Protein AF-H5YHT0-F1 (afdb_monomer)

Nearest PDB structures (foldseek):
  2y3g-assembly2_B  TM=7.659E-01  e=4.717E-01  Cupriavidus metallidurans CH34
  2y39-assembly1_A  TM=7.169E-01  e=4.274E-01  Cupriavidus metallidurans CH34
  2y3d-assembly1_A  TM=7.520E-01  e=4.717E-01  Cupriavidus metallidurans CH34
  4clv-assembly1_B  TM=5.737E-01  e=3.180E-01  Cupriavidus metallidurans
  7xgf-assembly2_D  TM=4.530E-01  e=1.090E+00  synthetic construct

Sequence (204 aa):
MRRLLLLAATLIISCNIASAQSSQPYAGLEHRPIKALSQQQIDDLRAGRGMGLALAAELNGYPGPSHVLELGDRLELTADQRIQVQRLFDAMKQEAVSLGNKLVEQETELDRLFSTRVATSESLRATLVAISETQALLRESHLKYHLSTTAVLDPSQKQRYAELRVTNALMAPKDTSTVTKRNHRNADSTMRPRISAVSEYLSV

Structure (mmCIF, N/CA/C/O backbone):
data_AF-H5YHT0-F1
#
_entry.id   AF-H5YHT0-F1
#
loop_
_atom_site.group_PDB
_atom_site.id
_atom_site.type_symbol
_atom_site.label_atom_id
_atom_site.label_alt_id
_atom_site.label_comp_id
_atom_site.label_asym_id
_atom_site.label_entity_id
_atom_site.label_seq_id
_atom_site.pdbx_PDB_ins_code
_atom_site.Cartn_x
_atom_site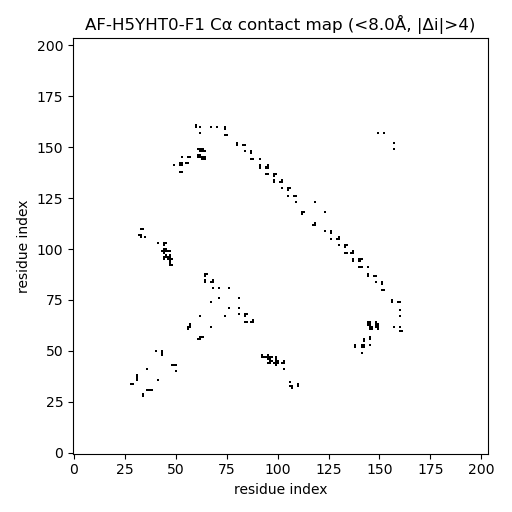.Cartn_y
_atom_site.Cartn_z
_atom_site.occupancy
_atom_site.B_iso_or_equiv
_atom_site.auth_seq_id
_atom_site.auth_comp_id
_atom_site.auth_asym_id
_atom_site.auth_atom_id
_atom_site.pdbx_PDB_model_num
ATOM 1 N N . MET A 1 1 ? -21.121 83.676 28.504 1.00 39.59 1 MET A N 1
ATOM 2 C CA . MET A 1 1 ? -21.394 83.833 27.060 1.00 39.59 1 MET A CA 1
ATOM 3 C C . MET A 1 1 ? -21.315 82.457 26.403 1.00 39.59 1 MET A C 1
ATOM 5 O O . MET A 1 1 ? -20.359 81.757 26.683 1.00 39.59 1 MET A O 1
ATOM 9 N N . ARG A 1 2 ? -22.368 82.074 25.654 1.00 45.41 2 ARG A N 1
ATOM 10 C CA . ARG A 1 2 ? -22.458 81.126 24.508 1.00 45.41 2 ARG A CA 1
ATOM 11 C C . ARG A 1 2 ? -21.245 80.194 24.250 1.00 45.41 2 ARG A C 1
ATOM 13 O O . ARG A 1 2 ? -20.154 80.707 24.094 1.00 45.41 2 ARG A O 1
ATOM 20 N N . ARG A 1 3 ? -21.336 78.877 24.020 1.00 47.75 3 ARG A N 1
ATOM 21 C CA . ARG A 1 3 ? -22.428 77.911 23.777 1.00 47.75 3 ARG A CA 1
ATOM 22 C C . ARG A 1 3 ? -21.850 76.495 23.964 1.00 47.75 3 ARG A C 1
ATOM 24 O O . ARG A 1 3 ? -20.745 76.227 23.508 1.00 47.75 3 ARG A O 1
ATOM 31 N N . LEU A 1 4 ? -22.638 75.614 24.581 1.00 50.09 4 LEU A N 1
ATOM 32 C CA . LEU A 1 4 ? -22.525 74.156 24.497 1.00 50.09 4 LEU A CA 1
ATOM 33 C C . LEU A 1 4 ? -22.583 73.687 23.035 1.00 50.09 4 LEU A C 1
ATOM 35 O O . LEU A 1 4 ? -23.393 74.216 22.277 1.00 50.09 4 LEU A O 1
ATOM 39 N N . LEU A 1 5 ? -21.840 72.625 22.713 1.00 47.00 5 LEU A N 1
ATOM 40 C CA . LEU A 1 5 ? -22.298 71.509 21.872 1.00 47.00 5 LEU A CA 1
ATOM 41 C C . LEU A 1 5 ? -21.374 70.305 22.125 1.00 47.00 5 LEU A C 1
ATOM 43 O O . LEU A 1 5 ? -20.263 70.220 21.613 1.00 47.00 5 LEU A O 1
ATOM 47 N N . LEU A 1 6 ? -21.843 69.412 22.999 1.00 46.88 6 LEU A N 1
ATOM 48 C CA . LEU A 1 6 ? -21.256 68.108 23.298 1.00 46.88 6 LEU A CA 1
ATOM 49 C C . LEU A 1 6 ? -21.431 67.196 22.078 1.00 46.88 6 LEU A C 1
ATOM 51 O O . LEU A 1 6 ? -22.550 66.801 21.760 1.00 46.88 6 LEU A O 1
ATOM 55 N N . LEU A 1 7 ? -20.331 66.851 21.410 1.00 45.53 7 LEU A N 1
ATOM 56 C CA . LEU A 1 7 ? -20.300 65.795 20.402 1.00 45.53 7 LEU A CA 1
ATOM 57 C C . LEU A 1 7 ? -19.959 64.476 21.112 1.00 45.53 7 LEU A C 1
ATOM 59 O O . LEU A 1 7 ? -18.795 64.142 21.321 1.00 45.53 7 LEU A O 1
ATOM 63 N N . ALA A 1 8 ? -20.984 63.744 21.546 1.00 47.94 8 ALA A N 1
ATOM 64 C CA . ALA A 1 8 ? -20.829 62.380 22.040 1.00 47.94 8 ALA A CA 1
ATOM 65 C C . ALA A 1 8 ? -20.617 61.444 20.840 1.00 47.94 8 ALA A C 1
ATOM 67 O O . ALA A 1 8 ? -21.571 61.000 20.202 1.00 47.94 8 ALA A O 1
ATOM 68 N N . ALA A 1 9 ? -19.355 61.171 20.508 1.00 52.00 9 ALA A N 1
ATOM 69 C CA . ALA A 1 9 ? -18.991 60.156 19.529 1.00 52.00 9 ALA A CA 1
ATOM 70 C C . ALA A 1 9 ? -19.269 58.762 20.117 1.00 52.00 9 ALA A C 1
ATOM 72 O O . ALA A 1 9 ? -18.456 58.194 20.843 1.00 52.00 9 ALA A O 1
ATOM 73 N N . THR A 1 10 ? -20.451 58.219 19.833 1.00 53.53 10 THR A N 1
ATOM 74 C CA . THR A 1 10 ? -20.799 56.825 20.119 1.00 53.53 10 THR A CA 1
ATOM 75 C C . THR A 1 10 ? -20.142 55.934 19.068 1.00 53.53 10 THR A C 1
ATOM 77 O O . THR A 1 10 ? -20.633 55.763 17.955 1.00 53.53 10 THR A O 1
ATOM 80 N N . LEU A 1 11 ? -18.981 55.386 19.421 1.00 50.50 11 LEU A N 1
ATOM 81 C CA . LEU A 1 11 ? -18.287 54.368 18.643 1.00 50.50 11 LEU A CA 1
ATOM 82 C C . LEU A 1 11 ? -19.047 53.039 18.790 1.00 50.50 11 LEU A C 1
ATOM 84 O O . LEU A 1 11 ? -18.877 52.321 19.774 1.00 50.50 11 LEU A O 1
ATOM 88 N N . ILE A 1 12 ? -19.913 52.716 17.827 1.00 55.62 12 ILE A N 1
ATOM 89 C CA . ILE A 1 12 ? -20.553 51.397 17.735 1.00 55.62 12 ILE A CA 1
ATOM 90 C C . ILE A 1 12 ? -19.479 50.398 17.293 1.00 55.62 12 ILE A C 1
ATOM 92 O O . ILE A 1 12 ? -19.203 50.228 16.105 1.00 55.62 12 ILE A O 1
ATOM 96 N N . ILE A 1 13 ? -18.849 49.743 18.268 1.00 59.38 13 ILE A N 1
ATOM 97 C CA . ILE A 1 13 ? -17.983 48.586 18.043 1.00 59.38 13 ILE A CA 1
ATOM 98 C C . ILE A 1 13 ? -18.886 47.449 17.559 1.00 59.38 13 ILE A C 1
ATOM 100 O O . ILE A 1 13 ? -19.526 46.752 18.343 1.00 59.38 13 ILE A O 1
ATOM 104 N N . SER A 1 14 ? -18.963 47.281 16.241 1.00 54.06 14 SER A N 1
ATOM 105 C CA . SER A 1 14 ? -19.579 46.106 15.629 1.00 54.06 14 SER A CA 1
ATOM 106 C C . SER A 1 14 ? -18.646 44.924 15.865 1.00 54.06 14 SER A C 1
ATOM 108 O O . SER A 1 14 ? -17.699 44.693 15.113 1.00 54.06 14 SER A O 1
ATOM 110 N N . CYS A 1 15 ? -18.875 44.208 16.965 1.00 53.56 15 CYS A N 1
ATOM 111 C CA . CYS A 1 15 ? -18.223 42.940 17.235 1.00 53.56 15 CYS A CA 1
ATOM 112 C C . CYS A 1 15 ? -18.697 41.953 16.160 1.00 53.56 15 CYS A C 1
ATOM 114 O O . CYS A 1 15 ? -19.808 41.430 16.222 1.00 53.56 15 CYS A O 1
ATOM 116 N N . ASN A 1 16 ? -17.881 41.749 15.125 1.00 53.59 16 ASN A N 1
ATOM 117 C CA . ASN A 1 16 ? -18.061 40.639 14.202 1.00 53.59 16 ASN A CA 1
ATOM 118 C C . ASN A 1 16 ? -17.773 39.358 14.989 1.00 53.59 16 ASN A C 1
ATOM 120 O O . ASN A 1 16 ? -16.643 38.874 15.012 1.00 53.59 16 ASN A O 1
ATOM 124 N N . ILE A 1 17 ? -18.792 38.817 15.658 1.00 56.62 17 ILE A N 1
ATOM 125 C CA . ILE A 1 17 ? -18.763 37.439 16.136 1.00 56.62 17 ILE A CA 1
ATOM 126 C C . ILE A 1 17 ? -18.867 36.578 14.879 1.00 56.62 17 ILE A C 1
ATOM 128 O O . ILE A 1 17 ? -19.949 36.180 14.452 1.00 56.62 17 ILE A O 1
ATOM 132 N N . ALA A 1 18 ? -17.728 36.330 14.235 1.00 54.50 18 ALA A N 1
ATOM 133 C CA . ALA A 1 18 ? -17.606 35.187 13.356 1.00 54.50 18 ALA A CA 1
ATOM 134 C C . ALA A 1 18 ? -17.855 33.968 14.246 1.00 54.50 18 ALA A C 1
ATOM 136 O O . ALA A 1 18 ? -17.000 33.608 15.055 1.00 54.50 18 ALA A O 1
ATOM 137 N N . SER A 1 19 ? -19.048 33.370 14.162 1.00 51.19 19 SER A N 1
ATOM 138 C CA . SER A 1 19 ? -19.267 32.068 14.772 1.00 51.19 19 SER A CA 1
ATOM 139 C C . SER A 1 19 ? -18.298 31.117 14.080 1.00 51.19 19 SER A C 1
ATOM 141 O O . SER A 1 19 ? -18.534 30.684 12.949 1.00 51.19 19 SER A O 1
ATOM 143 N N . ALA A 1 20 ? -17.177 30.826 14.732 1.00 57.03 20 ALA A N 1
ATOM 144 C CA . ALA A 1 20 ? -16.449 29.604 14.480 1.00 57.03 20 ALA A CA 1
ATOM 145 C C . ALA A 1 20 ? -17.454 28.497 14.790 1.00 57.03 20 ALA A C 1
ATOM 147 O O . ALA A 1 20 ? -17.718 28.182 15.948 1.00 57.03 20 ALA A O 1
ATOM 148 N N . GLN A 1 21 ? -18.130 28.020 13.751 1.00 57.47 21 GLN A N 1
ATOM 149 C CA . GLN A 1 21 ? -19.022 26.884 13.831 1.00 57.47 21 GLN A CA 1
ATOM 150 C C . GLN A 1 21 ? -18.142 25.762 14.362 1.00 57.47 21 GLN A C 1
ATOM 152 O O . GLN A 1 21 ? -17.223 25.331 13.667 1.00 57.47 21 GLN A O 1
ATOM 157 N N . SER A 1 22 ? -18.314 25.412 15.639 1.00 59.03 22 SER A N 1
ATOM 158 C CA . SER A 1 22 ? -17.491 24.408 16.296 1.00 59.03 22 SER A CA 1
ATOM 159 C C . SER A 1 22 ? -17.726 23.110 15.542 1.00 59.03 22 SER A C 1
ATOM 161 O O . SER A 1 22 ? -18.749 22.450 15.739 1.00 59.03 22 SER A O 1
ATOM 163 N N . SER A 1 23 ? -16.836 22.780 14.614 1.00 71.31 23 SER A N 1
ATOM 164 C CA . SER A 1 23 ? -16.836 21.486 13.963 1.00 71.31 23 SER A CA 1
ATOM 165 C C . SER A 1 23 ? -16.582 20.486 15.075 1.00 71.31 23 SER A C 1
ATOM 167 O O . SER A 1 23 ? -15.467 20.418 15.585 1.00 71.31 23 SER A O 1
ATOM 169 N N . GLN A 1 24 ? -17.623 19.788 15.522 1.00 81.94 24 GLN A N 1
ATOM 170 C CA . GLN A 1 24 ? -17.471 18.681 16.452 1.00 81.94 24 GLN A CA 1
ATOM 171 C C . GLN A 1 24 ? -16.760 17.577 15.664 1.00 81.94 24 GLN A C 1
ATOM 173 O O . GLN A 1 24 ? -17.391 16.973 14.796 1.00 81.94 24 GLN A O 1
ATOM 178 N N . PRO A 1 25 ? -15.454 17.338 15.891 1.00 83.69 25 PRO A N 1
ATOM 179 C CA . PRO A 1 25 ? -14.631 16.528 14.988 1.00 83.69 25 PRO A CA 1
ATOM 180 C C . PRO A 1 25 ? -15.072 15.059 14.936 1.00 83.69 25 PRO A C 1
ATOM 182 O O . PRO A 1 25 ? -14.671 14.326 14.037 1.00 83.69 25 PRO A O 1
ATOM 185 N N . TYR A 1 26 ? -15.915 14.644 15.886 1.00 87.62 26 TYR A N 1
ATOM 186 C CA . TYR A 1 26 ? -16.410 13.281 16.027 1.00 87.62 26 TYR A CA 1
ATOM 187 C C . TYR A 1 26 ? -17.904 13.118 15.722 1.00 87.62 26 TYR A C 1
ATOM 189 O O . TYR A 1 26 ? -18.394 11.995 15.779 1.00 87.62 26 TYR A O 1
ATOM 197 N N . ALA A 1 27 ? -18.633 14.193 15.397 1.00 89.81 27 ALA A N 1
ATOM 198 C CA . ALA A 1 27 ? -20.064 14.092 15.115 1.00 89.81 27 ALA A CA 1
ATOM 199 C C . ALA A 1 27 ? -20.328 13.186 13.898 1.00 89.81 27 ALA A C 1
ATOM 201 O O . ALA A 1 27 ? -19.760 13.399 12.825 1.00 89.81 27 ALA A O 1
ATOM 202 N N . GLY A 1 28 ? -21.188 12.178 14.068 1.00 88.56 28 GLY A N 1
ATOM 203 C CA . GLY A 1 28 ? -21.536 11.198 13.042 1.00 88.56 28 GLY A CA 1
ATOM 204 C C . GLY A 1 28 ? -20.573 10.010 12.947 1.00 88.56 28 GLY A C 1
ATOM 205 O O . GLY A 1 28 ? -20.880 9.036 12.253 1.00 88.56 28 GLY A O 1
ATOM 206 N N . LEU A 1 29 ? -19.423 10.034 13.634 1.00 92.62 29 LEU A N 1
ATOM 207 C CA . LEU A 1 29 ? -18.484 8.905 13.625 1.00 92.62 29 LEU A CA 1
ATOM 208 C C . LEU A 1 29 ? -19.026 7.707 14.413 1.00 92.62 29 LEU A C 1
ATOM 210 O O . LEU A 1 29 ? -18.736 6.561 14.072 1.00 92.62 29 LEU A O 1
ATOM 214 N N . GLU A 1 30 ? -19.872 7.955 15.413 1.00 90.12 30 GLU A N 1
ATOM 215 C CA . GLU A 1 30 ? -20.589 6.950 16.198 1.00 90.12 30 GLU A CA 1
ATOM 216 C C . GLU A 1 30 ? -21.497 6.052 15.350 1.00 90.12 30 GLU A C 1
ATOM 218 O O . GLU A 1 30 ? -21.788 4.929 15.757 1.00 90.12 30 GLU A O 1
ATOM 223 N N . HIS A 1 31 ? -21.894 6.493 14.155 1.00 91.06 31 HIS A N 1
ATOM 224 C CA . HIS A 1 31 ? -22.719 5.713 13.232 1.00 91.06 31 HIS A CA 1
ATOM 225 C C . HIS A 1 31 ? -21.910 4.871 12.239 1.00 91.06 31 HIS A C 1
ATOM 227 O O . HIS A 1 31 ? -22.488 4.066 11.511 1.00 91.06 31 HIS A O 1
ATOM 233 N N . ARG A 1 32 ? -20.577 5.012 12.203 1.00 94.81 32 ARG A N 1
ATOM 234 C CA . ARG A 1 32 ? -19.736 4.183 11.330 1.00 94.81 32 ARG A CA 1
ATOM 235 C C . ARG A 1 32 ? -19.755 2.719 11.776 1.00 94.81 32 ARG A C 1
ATOM 237 O O . ARG A 1 32 ? -19.753 2.470 12.984 1.00 94.81 32 ARG A O 1
ATOM 244 N N . PRO A 1 33 ? -19.697 1.760 10.836 1.00 92.56 33 PRO A N 1
ATOM 245 C CA . PRO A 1 33 ? -19.578 0.343 11.175 1.00 92.56 33 PRO A CA 1
ATOM 246 C C . PRO A 1 33 ? -18.248 0.018 11.873 1.00 92.56 33 PRO A C 1
ATOM 248 O O . PRO A 1 33 ? -18.221 -0.857 12.724 1.00 92.56 33 PRO A O 1
ATOM 251 N N . ILE A 1 34 ? -17.175 0.750 11.546 1.00 97.06 34 ILE A N 1
ATOM 252 C CA . ILE A 1 34 ? -15.867 0.697 12.210 1.00 97.06 34 ILE A CA 1
ATOM 253 C C . ILE A 1 34 ? -15.466 2.144 12.502 1.00 97.06 34 ILE A C 1
ATOM 255 O O . ILE A 1 34 ? -15.344 2.941 11.573 1.00 97.06 34 ILE A O 1
ATOM 259 N N . LYS A 1 35 ? -15.287 2.532 13.769 1.00 95.44 35 LYS A N 1
ATOM 260 C CA . LYS A 1 35 ? -15.122 3.961 14.125 1.00 95.44 35 LYS A CA 1
ATOM 261 C C . LYS A 1 35 ? -13.857 4.581 13.529 1.00 95.44 35 LYS A C 1
ATOM 263 O O . LYS A 1 35 ? -13.893 5.725 13.072 1.00 95.44 35 LYS A O 1
ATOM 268 N N . ALA A 1 36 ? -12.772 3.808 13.479 1.00 94.62 36 ALA A N 1
ATOM 269 C CA . ALA A 1 36 ? -11.476 4.242 12.962 1.00 94.62 36 ALA A CA 1
ATOM 270 C C . ALA A 1 36 ? -11.423 4.369 11.427 1.00 94.62 36 ALA A C 1
ATOM 272 O O . ALA A 1 36 ? -10.591 5.114 10.909 1.00 94.62 36 ALA A O 1
ATOM 273 N N . LEU A 1 37 ? -12.315 3.694 10.690 1.00 96.81 37 LEU A N 1
ATOM 274 C CA . LEU A 1 37 ? -12.273 3.632 9.228 1.00 96.81 37 LEU A CA 1
ATOM 275 C C . LEU A 1 37 ? -13.512 4.279 8.600 1.00 96.81 37 LEU A C 1
ATOM 277 O O . LEU A 1 37 ? -14.653 3.977 8.941 1.00 96.81 37 LEU A O 1
ATOM 281 N N . SER A 1 38 ? -13.299 5.174 7.639 1.00 96.00 38 SER A N 1
ATOM 282 C CA . SER A 1 38 ? -14.376 5.633 6.756 1.00 96.00 38 SER A CA 1
ATOM 283 C C . SER A 1 38 ? -14.816 4.522 5.797 1.00 96.00 38 SER A C 1
ATOM 285 O O . SER A 1 38 ? -14.051 3.602 5.509 1.00 96.00 38 SER A O 1
ATOM 287 N N . GLN A 1 39 ? -16.024 4.645 5.235 1.00 95.88 39 GLN A N 1
ATOM 288 C CA . GLN A 1 39 ? -16.504 3.710 4.212 1.00 95.88 39 GLN A CA 1
ATOM 289 C C . GLN A 1 39 ? -15.544 3.639 3.015 1.00 95.88 39 GLN A C 1
ATOM 291 O O . GLN A 1 39 ? -15.206 2.549 2.571 1.00 95.88 39 GLN A O 1
ATOM 296 N N . GLN A 1 40 ? -15.019 4.787 2.571 1.00 97.00 40 GLN A N 1
ATOM 297 C CA . GLN A 1 40 ? -14.040 4.838 1.486 1.00 97.00 40 GLN A CA 1
ATOM 298 C C . GLN A 1 40 ? -12.772 4.046 1.821 1.00 97.00 40 GLN A C 1
ATOM 300 O O . GLN A 1 40 ? -12.304 3.284 0.986 1.00 97.00 40 GLN A O 1
ATOM 305 N N . GLN A 1 41 ? -12.237 4.172 3.042 1.00 98.25 41 GLN A N 1
ATOM 306 C CA . GLN A 1 41 ? -11.063 3.399 3.458 1.00 98.25 41 GLN A CA 1
ATOM 307 C C . GLN A 1 41 ? -11.361 1.898 3.504 1.00 98.25 41 GLN A C 1
ATOM 309 O O . GLN A 1 41 ? -10.526 1.109 3.078 1.00 98.25 41 GLN A O 1
ATOM 314 N N . ILE A 1 42 ? -12.545 1.493 3.974 1.00 98.56 42 ILE A N 1
ATOM 315 C CA . ILE A 1 42 ? -12.964 0.083 3.950 1.00 98.56 42 ILE A CA 1
ATOM 316 C C . ILE A 1 42 ? -13.007 -0.425 2.507 1.00 98.56 42 ILE A C 1
ATOM 318 O O . ILE A 1 42 ? -12.450 -1.479 2.205 1.00 98.56 42 ILE A O 1
ATOM 322 N N . ASP A 1 43 ? -13.625 0.332 1.605 1.00 98.50 43 ASP A N 1
ATOM 323 C CA . ASP A 1 43 ? -13.732 -0.042 0.198 1.00 98.50 43 ASP A CA 1
ATOM 324 C C . ASP A 1 43 ? -12.356 -0.060 -0.483 1.00 98.50 43 ASP A C 1
ATOM 326 O O . ASP A 1 43 ? -12.099 -0.912 -1.333 1.00 98.50 43 ASP A O 1
ATOM 330 N N . ASP A 1 44 ? -11.465 0.867 -0.121 1.00 98.50 44 ASP A N 1
ATOM 331 C CA . ASP A 1 44 ? -10.095 0.945 -0.629 1.00 98.50 44 ASP A CA 1
ATOM 332 C C . ASP A 1 44 ? -9.278 -0.271 -0.196 1.00 98.50 44 ASP A C 1
ATOM 334 O O . ASP A 1 44 ? -8.655 -0.910 -1.044 1.00 98.50 44 ASP A O 1
ATOM 338 N N . LEU A 1 45 ? -9.333 -0.625 1.090 1.00 98.69 45 LEU A N 1
ATOM 339 C CA . LEU A 1 45 ? -8.664 -1.798 1.650 1.00 98.69 45 LEU A CA 1
ATOM 340 C C . LEU A 1 45 ? -9.177 -3.085 1.001 1.00 98.69 45 LEU A C 1
ATOM 342 O O . LEU A 1 45 ? -8.389 -3.891 0.512 1.00 98.69 45 LEU A O 1
ATOM 346 N N . ARG A 1 46 ? -10.501 -3.255 0.916 1.00 98.56 46 ARG A N 1
ATOM 347 C CA . ARG A 1 46 ? -11.127 -4.432 0.286 1.00 98.56 46 ARG A CA 1
ATOM 348 C C . ARG A 1 46 ? -10.797 -4.552 -1.192 1.00 98.56 46 ARG A C 1
ATOM 350 O O . ARG A 1 46 ? -10.697 -5.656 -1.718 1.00 98.56 46 ARG A O 1
ATOM 357 N N . ALA A 1 47 ? -10.617 -3.421 -1.862 1.00 98.50 47 ALA A N 1
ATOM 358 C CA . ALA A 1 47 ? -10.189 -3.382 -3.244 1.00 98.50 47 ALA A CA 1
ATOM 359 C C . ALA A 1 47 ? -8.663 -3.353 -3.399 1.00 98.50 47 ALA A C 1
ATOM 361 O O . ALA A 1 47 ? -8.217 -3.217 -4.530 1.00 98.50 47 ALA A O 1
ATOM 362 N N . GLY A 1 48 ? -7.843 -3.433 -2.347 1.00 97.88 48 GLY A N 1
ATOM 363 C CA . GLY A 1 48 ? -6.379 -3.351 -2.452 1.00 97.88 48 GLY A CA 1
ATOM 364 C C . GLY A 1 48 ? -5.883 -2.088 -3.172 1.00 97.88 48 GLY A C 1
ATOM 365 O O . GLY A 1 48 ? -5.001 -2.163 -4.030 1.00 97.88 48 GLY A O 1
ATOM 366 N N . ARG A 1 49 ? -6.524 -0.936 -2.932 1.00 97.00 49 ARG A N 1
ATOM 367 C CA . ARG A 1 49 ? -6.104 0.361 -3.486 1.00 97.00 49 ARG A CA 1
ATOM 368 C C . ARG A 1 49 ? -4.945 0.931 -2.672 1.00 97.00 49 ARG A C 1
ATOM 370 O O . ARG A 1 49 ? -4.855 0.727 -1.471 1.00 97.00 49 ARG A O 1
ATOM 377 N N . GLY A 1 50 ? -4.071 1.680 -3.345 1.00 91.25 50 GLY A N 1
ATOM 378 C CA . GLY A 1 50 ? -2.801 2.125 -2.770 1.00 91.25 50 GLY A CA 1
ATOM 379 C C . GLY A 1 50 ? -2.914 3.100 -1.603 1.00 91.25 50 GLY A C 1
ATOM 380 O O . GLY A 1 50 ? -2.007 3.115 -0.788 1.00 91.25 50 GLY A O 1
ATOM 381 N N . MET A 1 51 ? -3.975 3.912 -1.499 1.00 95.88 51 MET A N 1
ATOM 382 C CA . MET A 1 51 ? -4.228 4.826 -0.361 1.00 95.88 51 MET A CA 1
ATOM 383 C C . MET A 1 51 ? -3.015 5.687 0.076 1.00 95.88 51 MET A C 1
ATOM 385 O O . MET A 1 51 ? -2.901 6.071 1.236 1.00 95.88 51 MET A O 1
ATOM 389 N N . GLY A 1 52 ? -2.072 5.969 -0.829 1.00 95.56 52 GLY A N 1
ATOM 390 C CA . GLY A 1 52 ? -0.817 6.667 -0.519 1.00 95.56 52 GLY A CA 1
ATOM 391 C C . GLY A 1 52 ? 0.272 5.826 0.175 1.00 95.56 52 GLY A C 1
ATOM 392 O O . GLY A 1 52 ? 1.321 6.358 0.537 1.00 95.56 52 GLY A O 1
ATOM 393 N N . LEU A 1 53 ? 0.085 4.515 0.334 1.00 97.75 53 LEU A N 1
ATOM 394 C CA . LEU A 1 53 ? 1.028 3.595 0.985 1.00 97.75 53 LEU A CA 1
ATOM 395 C C . LEU A 1 53 ? 2.389 3.520 0.272 1.00 97.75 53 LEU A C 1
ATOM 397 O O . LEU A 1 53 ? 3.418 3.331 0.926 1.00 97.75 53 LEU A O 1
ATOM 401 N N . ALA A 1 54 ? 2.404 3.731 -1.048 1.00 97.50 54 ALA A N 1
ATOM 402 C CA . ALA A 1 54 ? 3.607 3.754 -1.879 1.00 97.50 54 ALA A CA 1
ATOM 403 C C . ALA A 1 54 ? 4.221 5.151 -2.077 1.00 97.50 54 ALA A C 1
ATOM 405 O O . ALA A 1 54 ? 5.196 5.263 -2.817 1.00 97.50 54 ALA A O 1
ATOM 406 N N . LEU A 1 55 ? 3.729 6.219 -1.430 1.00 94.94 55 LEU A N 1
ATOM 407 C CA . LEU A 1 55 ? 4.202 7.589 -1.712 1.00 94.94 55 LEU A CA 1
ATOM 408 C C . LEU A 1 55 ? 5.719 7.763 -1.554 1.00 94.94 55 LEU A C 1
ATOM 410 O O . LEU A 1 55 ? 6.329 8.519 -2.304 1.00 94.94 55 LEU A O 1
ATOM 414 N N . ALA A 1 56 ? 6.346 7.033 -0.626 1.00 96.38 56 ALA A N 1
ATOM 415 C CA . ALA A 1 56 ? 7.801 7.042 -0.476 1.00 96.38 56 ALA A CA 1
ATOM 416 C C . ALA A 1 56 ? 8.528 6.552 -1.742 1.00 96.38 56 ALA A C 1
ATOM 418 O O . ALA A 1 56 ? 9.569 7.095 -2.092 1.00 96.38 56 ALA A O 1
ATOM 419 N N . ALA A 1 57 ? 7.974 5.565 -2.445 1.00 96.00 57 ALA A N 1
ATOM 420 C CA . ALA A 1 57 ? 8.494 5.085 -3.718 1.00 96.00 57 ALA A CA 1
ATOM 421 C C . ALA A 1 57 ? 8.105 6.041 -4.860 1.00 96.00 57 ALA A C 1
ATOM 423 O O . ALA A 1 57 ? 8.970 6.517 -5.596 1.00 96.00 57 ALA A O 1
ATOM 424 N N . GLU A 1 58 ? 6.819 6.380 -4.970 1.00 91.69 58 GLU A N 1
ATOM 425 C CA . GLU A 1 58 ? 6.284 7.205 -6.059 1.00 91.69 58 GLU A CA 1
ATOM 426 C C . GLU A 1 58 ? 6.957 8.576 -6.155 1.00 91.69 58 GLU A C 1
ATOM 428 O O . GLU A 1 58 ? 7.391 8.978 -7.235 1.00 91.69 58 GLU A O 1
ATOM 433 N N . LEU A 1 59 ? 7.078 9.282 -5.026 1.00 91.75 59 LEU A N 1
ATOM 434 C CA . LEU A 1 59 ? 7.644 10.632 -4.982 1.00 91.75 59 LEU A CA 1
ATOM 435 C C . LEU A 1 59 ? 9.171 10.649 -5.114 1.00 91.75 59 LEU A C 1
ATOM 437 O O . LEU A 1 59 ? 9.746 11.711 -5.331 1.00 91.75 59 LEU A O 1
ATOM 441 N N . ASN A 1 60 ? 9.821 9.486 -5.029 1.00 92.75 60 ASN A N 1
ATOM 442 C CA . ASN A 1 60 ? 11.256 9.324 -5.272 1.00 92.75 60 ASN A CA 1
ATOM 443 C C . ASN A 1 60 ? 11.543 8.613 -6.606 1.00 92.75 60 ASN A C 1
ATOM 445 O O . ASN A 1 60 ? 12.636 8.093 -6.810 1.00 92.75 60 ASN A O 1
ATOM 449 N N . GLY A 1 61 ? 10.568 8.586 -7.523 1.00 91.38 61 GLY A N 1
ATOM 450 C CA . GLY A 1 61 ? 10.769 8.131 -8.898 1.00 91.38 61 GLY A CA 1
ATOM 451 C C . GLY A 1 61 ? 10.805 6.615 -9.091 1.00 91.38 61 GLY A C 1
ATOM 452 O O . GLY A 1 61 ? 11.159 6.168 -10.178 1.00 91.38 61 GLY A O 1
ATOM 453 N N . TYR A 1 62 ? 10.416 5.818 -8.092 1.00 96.69 62 TYR A N 1
ATOM 454 C CA . TYR A 1 62 ? 10.322 4.362 -8.228 1.00 96.69 62 TYR A CA 1
ATOM 455 C C . TYR A 1 62 ? 9.020 3.981 -8.956 1.00 96.69 62 TYR A C 1
ATOM 457 O O . TYR A 1 62 ? 7.931 4.219 -8.410 1.00 96.69 62 TYR A O 1
ATOM 465 N N . PRO A 1 63 ? 9.085 3.394 -10.169 1.00 97.12 63 PRO A N 1
ATOM 466 C CA . PRO A 1 63 ? 7.897 3.082 -10.951 1.00 97.12 63 PRO A CA 1
ATOM 467 C C . PRO A 1 63 ? 7.006 2.033 -10.286 1.00 97.12 63 PRO A C 1
ATOM 469 O O . PRO A 1 63 ? 7.480 0.984 -9.859 1.00 97.12 63 PRO A O 1
ATOM 472 N N . GLY A 1 64 ? 5.704 2.317 -10.215 1.00 97.12 64 GLY A N 1
ATOM 473 C CA . GLY A 1 64 ? 4.694 1.363 -9.753 1.00 97.12 64 GLY A CA 1
ATOM 474 C C . GLY A 1 64 ? 4.091 0.579 -10.919 1.00 97.12 64 GLY A C 1
ATOM 475 O O . GLY A 1 64 ? 3.932 1.152 -12.002 1.00 97.12 64 GLY A O 1
ATOM 476 N N . PRO A 1 65 ? 3.699 -0.694 -10.728 1.00 98.19 65 PRO A N 1
ATOM 477 C CA . PRO A 1 65 ? 3.277 -1.556 -11.832 1.00 98.19 65 PRO A CA 1
ATOM 478 C C . PRO A 1 65 ? 2.046 -1.012 -12.572 1.00 98.19 65 PRO A C 1
ATOM 480 O O . PRO A 1 65 ? 2.020 -1.016 -13.798 1.00 98.19 65 PRO A O 1
ATOM 483 N N . SER A 1 66 ? 1.073 -0.435 -11.855 1.00 96.75 66 SER A N 1
ATOM 484 C CA . SER A 1 66 ? -0.112 0.182 -12.475 1.00 96.75 66 SER A CA 1
ATOM 485 C C . SER A 1 66 ? 0.249 1.337 -13.415 1.00 96.75 66 SER A C 1
ATOM 487 O O . SER A 1 66 ? -0.271 1.414 -14.523 1.00 96.75 66 SER A O 1
ATOM 489 N N . HIS A 1 67 ? 1.141 2.235 -12.986 1.00 95.31 67 HIS A N 1
ATOM 490 C CA . HIS A 1 67 ? 1.536 3.393 -13.791 1.00 95.31 67 HIS A CA 1
ATOM 491 C C . HIS A 1 67 ? 2.440 3.003 -14.957 1.00 95.31 67 HIS A C 1
ATOM 493 O O . HIS A 1 67 ? 2.380 3.621 -16.014 1.00 95.31 67 HIS A O 1
ATOM 499 N N . VAL A 1 68 ? 3.276 1.979 -14.788 1.00 98.00 68 VAL A N 1
ATOM 500 C CA . VAL A 1 68 ? 4.100 1.460 -15.883 1.00 98.00 68 VAL A CA 1
ATOM 501 C C . VAL A 1 68 ? 3.228 0.831 -16.968 1.00 98.00 68 VAL A C 1
ATOM 503 O O . VAL A 1 68 ? 3.467 1.092 -18.143 1.00 98.00 68 VAL A O 1
ATOM 506 N N . LEU A 1 69 ? 2.185 0.080 -16.596 1.00 98.44 69 LEU A N 1
ATOM 507 C CA . LEU A 1 69 ? 1.211 -0.454 -17.556 1.0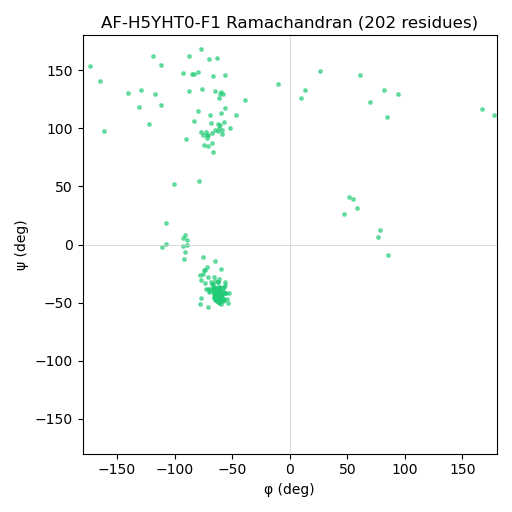0 98.44 69 LEU A CA 1
ATOM 508 C C . LEU A 1 69 ? 0.447 0.667 -18.276 1.00 98.44 69 LEU A C 1
ATOM 510 O O . LEU A 1 69 ? 0.342 0.634 -19.499 1.00 98.44 69 LEU A O 1
ATOM 514 N N . GLU A 1 70 ? -0.019 1.684 -17.541 1.00 97.00 70 GLU A N 1
ATOM 515 C CA . GLU A 1 70 ? -0.688 2.872 -18.102 1.00 97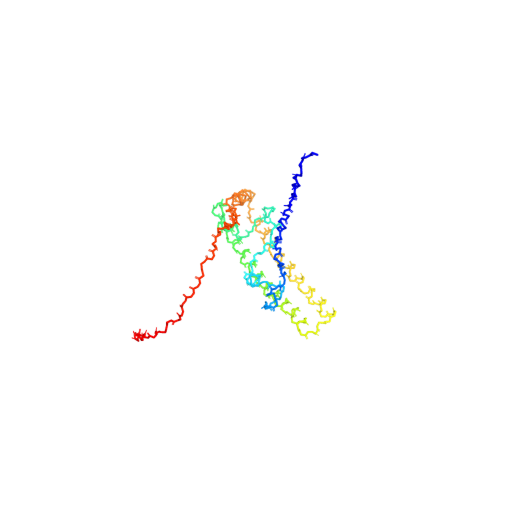.00 70 GLU A CA 1
ATOM 516 C C . GLU A 1 70 ? 0.196 3.606 -19.125 1.00 97.00 70 GLU A C 1
ATOM 518 O O . GLU A 1 70 ? -0.274 4.047 -20.172 1.00 97.00 70 GLU A O 1
ATOM 523 N N . LEU A 1 71 ? 1.494 3.721 -18.839 1.00 97.31 71 LEU A N 1
ATOM 524 C CA . LEU A 1 71 ? 2.462 4.411 -19.689 1.00 97.31 71 LEU A CA 1
ATOM 525 C C . LEU A 1 71 ? 3.132 3.489 -20.716 1.00 97.31 71 LEU A C 1
ATOM 527 O O . LEU A 1 71 ? 4.064 3.932 -21.384 1.00 97.31 71 LEU A O 1
ATOM 531 N N . GLY A 1 72 ? 2.678 2.241 -20.862 1.00 97.44 72 GLY A N 1
ATOM 532 C CA . GLY A 1 72 ? 3.430 1.187 -21.542 1.00 97.44 72 GLY A CA 1
ATOM 533 C C . GLY A 1 72 ? 3.905 1.549 -22.950 1.00 97.44 72 GLY A C 1
ATOM 534 O O . GLY A 1 72 ? 5.055 1.287 -23.294 1.00 97.44 72 GLY A O 1
ATOM 535 N N . ASP A 1 73 ? 3.060 2.208 -23.746 1.00 97.38 73 ASP A N 1
ATOM 536 C CA . ASP A 1 73 ? 3.408 2.628 -25.112 1.00 97.38 73 ASP A CA 1
ATOM 537 C C . ASP A 1 73 ? 4.430 3.770 -25.117 1.00 97.38 73 ASP A C 1
ATOM 539 O O . ASP A 1 73 ? 5.355 3.780 -25.919 1.00 97.38 73 ASP A O 1
ATOM 543 N N . ARG A 1 74 ? 4.308 4.710 -24.174 1.00 97.19 74 ARG A N 1
ATOM 544 C CA . ARG A 1 74 ? 5.210 5.868 -24.034 1.00 97.19 74 ARG A CA 1
ATOM 545 C C . ARG A 1 74 ? 6.568 5.490 -23.442 1.00 97.19 74 ARG A C 1
ATOM 547 O O . ARG A 1 74 ? 7.518 6.255 -23.575 1.00 97.19 74 ARG A O 1
ATOM 554 N N . LEU A 1 75 ? 6.622 4.359 -22.743 1.00 98.00 75 LEU A N 1
ATOM 555 C CA . LEU A 1 75 ? 7.839 3.732 -22.232 1.00 98.00 75 LEU A CA 1
ATOM 556 C C . LEU A 1 75 ? 8.407 2.693 -23.205 1.00 98.00 75 LEU A C 1
ATOM 558 O O . LEU A 1 75 ? 9.417 2.075 -22.884 1.00 98.00 75 LEU A O 1
ATOM 562 N N . GLU A 1 76 ? 7.747 2.472 -24.346 1.00 98.00 76 GLU A N 1
ATOM 563 C CA . GLU A 1 76 ? 8.149 1.481 -25.347 1.00 98.00 76 GLU A CA 1
ATOM 564 C C . GLU A 1 76 ? 8.380 0.091 -24.723 1.00 98.00 76 GLU A C 1
ATOM 566 O O . GLU A 1 76 ? 9.338 -0.608 -25.048 1.00 98.00 76 GLU A O 1
ATOM 571 N N . LEU A 1 77 ? 7.507 -0.318 -23.787 1.00 98.69 77 LEU A N 1
ATOM 572 C CA . LEU A 1 77 ? 7.656 -1.605 -23.107 1.00 98.69 77 LEU A CA 1
ATOM 573 C C . LEU A 1 77 ? 7.604 -2.751 -24.113 1.00 98.69 77 LEU A C 1
ATOM 575 O O . LEU A 1 77 ? 6.632 -2.876 -24.873 1.00 98.69 77 LEU A O 1
ATOM 579 N N . THR A 1 78 ? 8.596 -3.637 -24.035 1.00 98.75 78 THR A N 1
ATOM 580 C CA . THR A 1 78 ? 8.591 -4.886 -24.799 1.00 98.75 78 THR A CA 1
ATOM 581 C C . THR A 1 78 ? 7.424 -5.777 -24.366 1.00 98.75 78 THR A C 1
ATOM 583 O O . THR A 1 78 ? 6.864 -5.626 -23.274 1.00 98.75 78 THR A O 1
ATOM 586 N N . ALA A 1 79 ? 7.052 -6.741 -25.212 1.00 98.56 79 ALA A N 1
ATOM 587 C CA . ALA A 1 79 ? 6.013 -7.713 -24.869 1.00 98.56 79 ALA A CA 1
ATOM 588 C C . ALA A 1 79 ? 6.336 -8.451 -23.554 1.00 98.56 79 ALA A C 1
ATOM 590 O O . ALA A 1 79 ? 5.468 -8.580 -22.689 1.00 98.56 79 ALA A O 1
ATOM 591 N N . ASP A 1 80 ? 7.599 -8.841 -23.363 1.00 98.69 80 ASP A N 1
ATOM 592 C CA . ASP A 1 80 ? 8.059 -9.526 -22.153 1.00 98.69 80 ASP A CA 1
ATOM 593 C C . ASP A 1 80 ? 7.977 -8.630 -20.914 1.00 98.69 80 ASP A C 1
ATOM 595 O O . ASP A 1 80 ? 7.482 -9.064 -19.871 1.00 98.69 80 ASP A O 1
ATOM 599 N N . GLN A 1 81 ? 8.377 -7.357 -21.026 1.00 98.81 81 GLN A N 1
ATOM 600 C CA . GLN A 1 81 ? 8.243 -6.396 -19.928 1.00 98.81 81 GLN A CA 1
ATOM 601 C C . GLN A 1 81 ? 6.777 -6.190 -19.541 1.00 98.81 81 GLN A C 1
ATOM 603 O O . GLN A 1 81 ? 6.459 -6.189 -18.354 1.00 98.81 81 GLN A O 1
ATOM 608 N N . ARG A 1 82 ? 5.860 -6.077 -20.512 1.00 98.81 82 ARG A N 1
ATOM 609 C CA . ARG A 1 82 ? 4.419 -5.948 -20.225 1.00 98.81 82 ARG A CA 1
ATOM 610 C C . ARG A 1 82 ? 3.881 -7.158 -19.476 1.00 98.81 82 ARG A C 1
ATOM 612 O O . ARG A 1 82 ? 3.187 -6.985 -18.479 1.00 98.81 82 ARG A O 1
ATOM 619 N N . ILE A 1 83 ? 4.237 -8.368 -19.909 1.00 98.81 83 ILE A N 1
ATOM 620 C CA . ILE A 1 83 ? 3.841 -9.608 -19.226 1.00 98.81 83 ILE A CA 1
ATOM 621 C C . ILE A 1 83 ? 4.393 -9.631 -17.797 1.00 98.81 83 ILE A C 1
ATOM 623 O O . ILE A 1 83 ? 3.670 -9.970 -16.859 1.00 98.81 83 ILE A O 1
ATOM 627 N N . GLN A 1 84 ? 5.659 -9.256 -17.607 1.00 98.81 84 GLN A N 1
ATOM 628 C CA . GLN A 1 84 ? 6.283 -9.250 -16.288 1.00 98.81 84 GLN A CA 1
ATOM 629 C C . GLN A 1 84 ? 5.644 -8.215 -15.355 1.00 98.81 84 GLN A C 1
ATOM 631 O O . GLN A 1 84 ? 5.308 -8.551 -14.220 1.00 98.81 84 GLN A O 1
ATOM 636 N N . VAL A 1 85 ? 5.416 -6.986 -15.823 1.00 98.81 85 VAL A N 1
ATOM 637 C CA . VAL A 1 85 ? 4.776 -5.933 -15.020 1.00 98.81 85 VAL A CA 1
ATOM 638 C C . VAL A 1 85 ? 3.314 -6.273 -14.721 1.00 98.81 85 VAL A C 1
ATOM 640 O O . VAL A 1 85 ? 2.870 -6.039 -13.600 1.00 98.81 85 VAL A O 1
ATOM 643 N N . GLN A 1 86 ? 2.582 -6.888 -15.656 1.00 98.88 86 GLN A N 1
ATOM 644 C CA . GLN A 1 86 ? 1.216 -7.358 -15.405 1.00 98.88 86 GLN A CA 1
ATOM 645 C C . GLN A 1 86 ? 1.181 -8.397 -14.278 1.00 98.88 86 GLN A C 1
ATOM 647 O O . GLN A 1 86 ? 0.396 -8.262 -13.345 1.00 98.88 86 GLN A O 1
ATOM 652 N N . ARG A 1 87 ? 2.100 -9.373 -14.285 1.00 98.88 87 ARG A N 1
ATOM 653 C CA . ARG A 1 87 ? 2.218 -10.349 -13.186 1.00 98.88 87 ARG A CA 1
ATOM 654 C C . ARG A 1 87 ? 2.520 -9.679 -11.846 1.00 98.88 87 ARG A C 1
ATOM 656 O O . ARG A 1 87 ? 1.960 -10.081 -10.831 1.00 98.88 87 ARG A O 1
ATOM 663 N N . LEU A 1 88 ? 3.383 -8.660 -11.833 1.00 98.88 88 LEU A N 1
ATOM 664 C CA . LEU A 1 88 ? 3.670 -7.883 -10.623 1.00 98.88 88 LEU A CA 1
ATOM 665 C C . LEU A 1 88 ? 2.438 -7.101 -10.143 1.00 98.88 88 LEU A C 1
ATOM 667 O O . LEU A 1 88 ? 2.179 -7.065 -8.943 1.00 98.88 88 LEU A O 1
ATOM 671 N N . PHE A 1 89 ? 1.664 -6.506 -11.056 1.00 98.75 89 PHE A N 1
ATOM 672 C CA . PHE A 1 89 ? 0.412 -5.823 -10.724 1.00 98.75 89 PHE A CA 1
ATOM 673 C C . PHE A 1 89 ? -0.608 -6.782 -10.103 1.00 98.75 89 PHE A C 1
ATOM 675 O O . PHE A 1 89 ? -1.156 -6.484 -9.042 1.00 98.75 89 PHE A O 1
ATOM 682 N N . ASP A 1 90 ? -0.834 -7.935 -10.732 1.00 98.81 90 ASP A N 1
ATOM 683 C CA . ASP A 1 90 ? -1.820 -8.918 -10.280 1.00 98.81 90 ASP A CA 1
ATOM 684 C C . ASP A 1 90 ? -1.437 -9.499 -8.912 1.00 98.81 90 ASP A C 1
ATOM 686 O O . ASP A 1 90 ? -2.274 -9.575 -8.010 1.00 98.81 90 ASP A O 1
ATOM 690 N N . ALA A 1 91 ? -0.155 -9.824 -8.718 1.00 98.81 91 ALA A N 1
ATOM 691 C CA . ALA A 1 91 ? 0.357 -10.322 -7.446 1.00 98.81 91 ALA A CA 1
ATOM 692 C C . ALA A 1 91 ? 0.254 -9.267 -6.329 1.00 98.81 91 ALA A C 1
ATOM 694 O O . ALA A 1 91 ? -0.228 -9.572 -5.236 1.00 98.81 91 ALA A O 1
ATOM 695 N N . MET A 1 92 ? 0.613 -8.007 -6.613 1.00 98.69 92 MET A N 1
ATOM 696 C CA . MET A 1 92 ? 0.407 -6.885 -5.688 1.00 98.69 92 MET A CA 1
ATOM 697 C C . MET A 1 92 ? -1.058 -6.751 -5.298 1.00 98.69 92 MET A C 1
ATOM 699 O O . MET A 1 92 ? -1.378 -6.611 -4.120 1.00 98.69 92 MET A O 1
ATOM 703 N N . LYS A 1 93 ? -1.953 -6.786 -6.288 1.00 98.69 93 LYS A N 1
ATOM 704 C CA . LYS A 1 93 ? -3.386 -6.617 -6.080 1.00 98.69 93 LYS A CA 1
ATOM 705 C C . LYS A 1 93 ? -3.948 -7.716 -5.188 1.00 98.69 93 LYS A C 1
ATOM 707 O O . LYS A 1 93 ? -4.678 -7.411 -4.248 1.00 98.69 93 LYS A O 1
ATOM 712 N N . GLN A 1 94 ? -3.607 -8.970 -5.470 1.00 98.75 94 GLN A N 1
ATOM 713 C CA . GLN A 1 94 ? -4.055 -10.115 -4.683 1.00 98.75 94 GLN A CA 1
ATOM 714 C C . GLN A 1 94 ? -3.583 -10.011 -3.227 1.00 98.75 94 GLN A C 1
ATOM 716 O O . GLN A 1 94 ? -4.379 -10.191 -2.303 1.00 98.75 94 GLN A O 1
ATOM 721 N N . GLU A 1 95 ? -2.309 -9.680 -3.020 1.00 98.69 95 GLU A N 1
ATOM 722 C CA . GLU A 1 95 ? -1.729 -9.533 -1.687 1.00 98.69 95 GLU A CA 1
ATOM 723 C C . GLU A 1 95 ? -2.376 -8.379 -0.906 1.00 98.69 95 GLU A C 1
ATOM 725 O O . GLU A 1 95 ? -2.816 -8.569 0.230 1.00 98.69 95 GLU A O 1
ATOM 730 N N . ALA A 1 96 ? -2.527 -7.210 -1.537 1.00 98.75 96 ALA A N 1
ATOM 731 C CA . ALA A 1 96 ? -3.146 -6.039 -0.925 1.00 98.75 96 ALA A CA 1
ATOM 732 C C . ALA A 1 96 ? -4.622 -6.276 -0.568 1.00 98.75 96 ALA A C 1
ATOM 734 O O . ALA A 1 96 ? -5.061 -5.861 0.501 1.00 98.75 96 ALA A O 1
ATOM 735 N N . VAL A 1 97 ? -5.388 -6.979 -1.412 1.00 98.88 97 VAL A N 1
ATOM 736 C CA . VAL A 1 97 ? -6.782 -7.358 -1.111 1.00 98.88 97 VAL A CA 1
ATOM 737 C C . VAL A 1 97 ? -6.842 -8.302 0.091 1.00 98.88 97 VAL A C 1
ATOM 739 O O . VAL A 1 97 ? -7.665 -8.107 0.986 1.00 98.88 97 VAL A O 1
ATOM 742 N N . SER A 1 98 ? -5.971 -9.313 0.149 1.00 98.81 98 SER A N 1
ATOM 743 C CA . SER A 1 98 ? -5.935 -10.243 1.284 1.00 98.81 98 SER A CA 1
ATOM 744 C C . SER A 1 98 ? -5.618 -9.516 2.595 1.00 98.81 98 SER A C 1
ATOM 746 O O . SER A 1 98 ? -6.300 -9.721 3.599 1.00 98.81 98 SER A O 1
ATOM 748 N N . LEU A 1 99 ? -4.603 -8.651 2.588 1.00 98.88 99 LEU A N 1
ATOM 749 C CA . LEU A 1 99 ? -4.184 -7.886 3.763 1.00 98.88 99 LEU A CA 1
ATOM 750 C C . LEU A 1 99 ? -5.212 -6.818 4.152 1.00 98.88 99 LEU A C 1
ATOM 752 O O . LEU A 1 99 ? -5.472 -6.625 5.336 1.00 98.88 99 LEU A O 1
ATOM 756 N N . GLY A 1 100 ? -5.839 -6.162 3.176 1.00 98.81 100 GLY A N 1
ATOM 757 C CA . GLY A 1 100 ? -6.876 -5.163 3.412 1.00 98.81 100 GLY A CA 1
ATOM 758 C C . GLY A 1 100 ? -8.127 -5.751 4.064 1.00 98.81 100 GLY A C 1
ATOM 759 O O . GLY A 1 100 ? -8.637 -5.172 5.020 1.00 98.81 100 GLY A O 1
ATOM 760 N N . ASN A 1 101 ? -8.583 -6.929 3.623 1.00 98.88 101 ASN A N 1
ATOM 761 C CA . ASN A 1 101 ? -9.683 -7.638 4.288 1.00 98.88 101 ASN A CA 1
ATOM 762 C C . ASN A 1 101 ? -9.325 -8.009 5.732 1.00 98.88 101 ASN A C 1
ATOM 764 O O . ASN A 1 101 ? -10.090 -7.701 6.645 1.00 98.88 101 ASN A O 1
ATOM 768 N N . LYS A 1 102 ? -8.129 -8.573 5.948 1.00 98.88 102 LYS A N 1
ATOM 769 C CA . LYS A 1 102 ? -7.636 -8.904 7.291 1.00 98.88 102 LYS A CA 1
ATOM 770 C C . LYS A 1 102 ? -7.577 -7.670 8.198 1.00 98.88 102 LYS A C 1
ATOM 772 O O . LYS A 1 102 ? -7.980 -7.745 9.353 1.00 98.88 102 LYS A O 1
ATOM 777 N N . LEU A 1 103 ? -7.119 -6.527 7.683 1.00 98.88 103 LEU A N 1
ATOM 778 C CA . LEU A 1 103 ? -7.062 -5.285 8.454 1.00 98.88 103 LEU A CA 1
ATOM 779 C C . LEU A 1 103 ? -8.463 -4.795 8.842 1.00 98.88 103 LEU A C 1
ATOM 781 O O . LEU A 1 103 ? -8.677 -4.405 9.985 1.00 98.88 103 LEU A O 1
ATOM 785 N N . VAL A 1 104 ? -9.431 -4.857 7.921 1.00 98.81 104 VAL A N 1
ATOM 786 C CA . VAL A 1 104 ? -10.833 -4.506 8.207 1.00 98.81 104 VAL A CA 1
ATOM 787 C C . VAL A 1 104 ? -11.413 -5.399 9.309 1.00 98.81 104 VAL A C 1
ATOM 789 O O . VAL A 1 104 ? -12.088 -4.896 10.205 1.00 98.81 104 VAL A O 1
ATOM 792 N N . GLU A 1 105 ? -11.139 -6.704 9.282 1.00 98.81 105 GLU A N 1
ATOM 793 C CA . GLU A 1 105 ? -11.570 -7.644 10.327 1.00 98.81 105 GLU A CA 1
ATOM 794 C C . GLU A 1 105 ? -10.937 -7.326 11.687 1.00 98.81 105 GLU A C 1
ATOM 796 O O . GLU A 1 105 ? -11.636 -7.269 12.697 1.00 98.81 105 GLU A O 1
ATOM 801 N N . GLN A 1 106 ? -9.630 -7.062 11.720 1.00 98.81 106 GLN A N 1
ATOM 802 C CA . GLN A 1 106 ? -8.913 -6.741 12.955 1.00 98.81 106 GLN A CA 1
ATOM 803 C C . GLN A 1 106 ? -9.381 -5.415 13.577 1.00 98.81 106 GLN A C 1
ATOM 805 O O . GLN A 1 106 ? -9.568 -5.339 14.790 1.00 98.81 106 GLN A O 1
ATOM 810 N N . GLU A 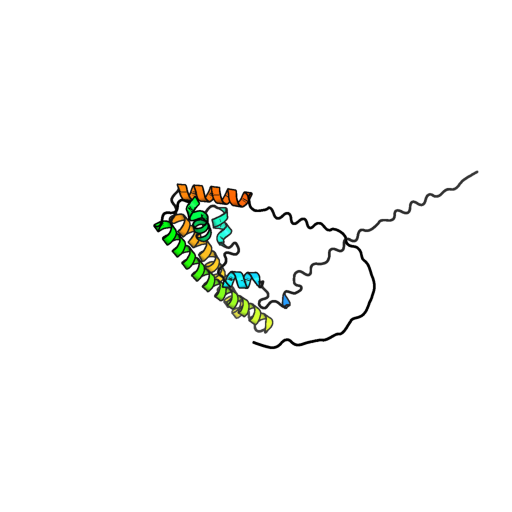1 107 ? -9.625 -4.388 12.760 1.00 98.75 107 GLU A N 1
ATOM 811 C CA . GLU A 1 107 ? -10.190 -3.110 13.218 1.00 98.75 107 GLU A CA 1
ATOM 812 C C . GLU A 1 107 ? -11.644 -3.265 13.695 1.00 98.75 107 GLU A C 1
ATOM 814 O O . GLU A 1 107 ? -12.061 -2.624 14.659 1.00 98.75 107 GLU A O 1
ATOM 819 N N . THR A 1 108 ? -12.411 -4.162 13.066 1.00 98.62 108 THR A N 1
ATOM 820 C CA . THR A 1 108 ? -13.763 -4.520 13.528 1.00 98.62 108 THR A CA 1
ATOM 821 C C . THR A 1 108 ? -13.714 -5.173 14.908 1.00 98.62 108 THR A C 1
ATOM 823 O O . THR A 1 108 ? -14.509 -4.829 15.782 1.00 98.62 108 THR A O 1
ATOM 826 N N . GLU A 1 109 ? -12.775 -6.095 15.133 1.00 98.56 109 GLU A N 1
ATOM 827 C CA . GLU A 1 109 ? -12.617 -6.754 16.431 1.00 98.56 109 GLU A CA 1
ATOM 828 C C . GLU A 1 109 ? -12.174 -5.771 17.519 1.00 98.56 109 GLU A C 1
ATOM 830 O O . GLU A 1 109 ? -12.729 -5.785 18.619 1.00 98.56 109 GLU A O 1
ATOM 835 N N . LEU A 1 110 ? -11.244 -4.862 17.207 1.00 98.69 110 LEU A N 1
ATOM 836 C CA . LEU A 1 110 ? -10.851 -3.800 18.132 1.00 98.69 110 LEU A CA 1
ATOM 837 C C . LEU A 1 110 ? -12.062 -2.949 18.550 1.00 98.69 110 LEU A C 1
ATOM 839 O O . LEU A 1 110 ? -12.274 -2.731 19.745 1.00 98.69 110 LEU A O 1
ATOM 843 N N . ASP A 1 111 ? -12.892 -2.522 17.593 1.00 98.38 111 ASP A N 1
ATOM 844 C CA . ASP A 1 111 ? -14.109 -1.755 17.886 1.00 98.38 111 ASP A CA 1
ATOM 845 C C . ASP A 1 111 ? -15.117 -2.561 18.725 1.00 98.38 111 ASP A C 1
ATOM 847 O O . ASP A 1 111 ? -15.742 -2.045 19.662 1.00 98.38 111 ASP A O 1
ATOM 851 N N . ARG A 1 112 ? -15.243 -3.867 18.455 1.00 98.12 112 ARG A N 1
ATOM 852 C CA . ARG A 1 112 ? -16.111 -4.778 19.212 1.00 98.12 112 ARG A CA 1
ATOM 853 C C . ARG A 1 112 ? -15.674 -4.906 20.673 1.00 98.12 112 ARG A C 1
ATOM 855 O O . ARG A 1 112 ? -16.524 -4.843 21.564 1.00 98.12 112 ARG A O 1
ATOM 862 N N . LEU A 1 113 ? -14.377 -5.064 20.946 1.00 98.50 113 LEU A N 1
ATOM 863 C CA . LEU A 1 113 ? -13.847 -5.196 22.312 1.00 98.50 113 LEU A CA 1
ATOM 864 C C . LEU A 1 113 ? -14.223 -3.991 23.190 1.00 98.50 113 LEU A C 1
ATOM 866 O O . LEU A 1 113 ? -14.634 -4.162 24.343 1.00 98.50 113 LEU A O 1
ATOM 870 N N . PHE A 1 114 ? -14.134 -2.779 22.638 1.00 98.06 114 PHE A N 1
ATOM 871 C CA . PHE A 1 114 ? -14.494 -1.553 23.351 1.00 98.06 114 PHE A CA 1
ATOM 872 C C . PHE A 1 114 ? -16.006 -1.333 23.436 1.00 98.06 114 PHE A C 1
ATOM 874 O O . PHE A 1 114 ? -16.516 -1.049 24.521 1.00 98.06 114 PHE A O 1
ATOM 881 N N . SER A 1 115 ? -16.742 -1.502 22.334 1.00 97.00 115 SER A N 1
ATOM 882 C CA . SER A 1 115 ? -18.201 -1.299 22.318 1.00 97.00 115 SER A CA 1
ATOM 883 C C . SER A 1 115 ? -18.945 -2.265 23.246 1.00 97.00 115 SER A C 1
ATOM 885 O O . SER A 1 115 ? -19.938 -1.883 23.867 1.00 97.00 115 SER A O 1
ATOM 887 N N . THR A 1 116 ? -18.428 -3.484 23.418 1.00 97.88 116 THR A N 1
ATOM 888 C CA . THR A 1 116 ? -18.979 -4.494 24.339 1.00 97.88 116 THR A CA 1
ATOM 889 C C . THR A 1 116 ? -18.403 -4.426 25.755 1.00 97.88 116 THR A C 1
ATOM 891 O O . THR A 1 116 ? -18.838 -5.180 26.622 1.00 97.88 116 THR A O 1
ATOM 894 N N . ARG A 1 117 ? -17.475 -3.495 26.026 1.00 98.19 117 ARG A N 1
ATOM 895 C CA . ARG A 1 117 ? -16.835 -3.280 27.339 1.00 98.19 117 ARG A CA 1
ATOM 896 C C . ARG A 1 117 ? -16.096 -4.506 27.897 1.00 98.19 117 ARG A C 1
ATOM 898 O O . ARG A 1 117 ? -16.021 -4.674 29.111 1.00 98.19 117 ARG A O 1
ATOM 905 N N . VAL A 1 118 ? -15.535 -5.343 27.025 1.00 98.44 118 VAL A N 1
ATOM 906 C CA . VAL A 1 118 ? -14.767 -6.544 27.417 1.00 98.44 118 VAL A CA 1
ATOM 907 C C . VAL A 1 118 ? -13.260 -6.399 27.189 1.00 98.44 118 VAL A C 1
ATOM 909 O O . VAL A 1 118 ? -12.508 -7.330 27.464 1.00 98.44 118 VAL A O 1
ATOM 912 N N . ALA A 1 119 ? -12.808 -5.250 26.681 1.00 98.31 119 ALA A N 1
ATOM 913 C CA . ALA A 1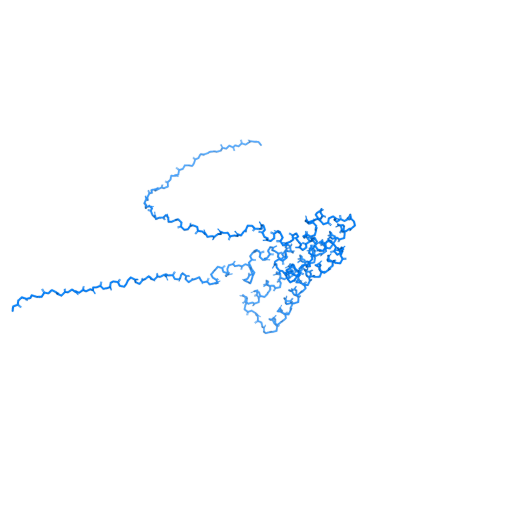 119 ? -11.393 -4.972 26.471 1.00 98.31 119 ALA A CA 1
ATOM 914 C C . ALA A 1 119 ? -10.586 -5.087 27.780 1.00 98.31 119 ALA A C 1
ATOM 916 O O . ALA A 1 119 ? -10.899 -4.466 28.795 1.00 98.31 119 ALA A O 1
ATOM 917 N N . THR A 1 120 ? -9.502 -5.851 27.719 1.00 98.69 120 THR A N 1
ATOM 918 C CA . THR A 1 120 ? -8.479 -5.999 28.766 1.00 98.69 120 THR A CA 1
ATOM 919 C C . THR A 1 120 ? -7.123 -5.532 28.242 1.00 98.69 120 THR A C 1
ATOM 921 O O . THR A 1 120 ? -6.907 -5.489 27.031 1.00 98.69 120 THR A O 1
ATOM 924 N N . SER A 1 121 ? -6.163 -5.250 29.127 1.00 98.62 121 SER A N 1
ATOM 925 C CA . SER A 1 121 ? -4.794 -4.896 28.713 1.00 98.62 121 SER A CA 1
ATOM 926 C C . SER A 1 121 ? -4.140 -5.962 27.822 1.00 98.62 121 SER A C 1
ATOM 928 O O . SER A 1 121 ? -3.389 -5.629 26.908 1.00 98.62 121 SER A O 1
ATOM 930 N N . GLU A 1 122 ? -4.439 -7.240 28.068 1.00 98.50 122 GLU A N 1
ATOM 931 C CA . GLU A 1 122 ? -3.929 -8.366 27.282 1.00 98.50 122 GLU A CA 1
ATOM 932 C C . GLU A 1 122 ? -4.554 -8.415 25.881 1.00 98.50 122 GLU A C 1
ATOM 934 O O . GLU A 1 122 ? -3.828 -8.383 24.886 1.00 98.50 122 GLU A O 1
ATOM 939 N N . SER A 1 123 ? -5.890 -8.414 25.792 1.00 98.25 123 SER A N 1
ATOM 940 C CA . SER A 1 123 ? -6.606 -8.424 24.504 1.00 98.25 123 SER A CA 1
ATOM 941 C C . SER A 1 123 ? -6.285 -7.195 23.649 1.00 98.25 123 SER A C 1
ATOM 943 O O . SER A 1 123 ? -6.096 -7.321 22.438 1.00 98.25 123 SER A O 1
ATOM 945 N N . LEU A 1 124 ? -6.134 -6.020 24.274 1.00 98.56 124 LEU A N 1
ATOM 946 C CA . LEU A 1 124 ? -5.711 -4.794 23.604 1.00 98.56 124 LEU A CA 1
ATOM 947 C C . LEU A 1 124 ? -4.318 -4.957 22.993 1.00 98.56 124 LEU A C 1
ATOM 949 O O . LEU A 1 124 ? -4.130 -4.677 21.811 1.00 98.56 124 LEU A O 1
ATOM 953 N N . ARG A 1 125 ? -3.344 -5.436 23.777 1.00 98.75 125 ARG A N 1
ATOM 954 C CA . ARG A 1 125 ? -1.973 -5.630 23.293 1.00 98.75 125 ARG A CA 1
ATOM 955 C C . ARG A 1 125 ? -1.928 -6.614 22.127 1.00 98.75 125 ARG A C 1
ATOM 957 O O . ARG A 1 125 ? -1.293 -6.311 21.122 1.00 98.75 125 ARG A O 1
ATOM 964 N N . ALA A 1 126 ? -2.600 -7.757 22.250 1.00 98.50 126 ALA A N 1
ATOM 965 C CA . ALA A 1 126 ? -2.642 -8.764 21.193 1.00 98.50 126 ALA A CA 1
ATOM 966 C C . ALA A 1 126 ? -3.258 -8.207 19.897 1.00 98.50 126 ALA A C 1
ATOM 968 O O . ALA A 1 126 ? -2.679 -8.357 18.821 1.00 98.50 126 ALA A O 1
ATOM 969 N N . THR A 1 127 ? -4.386 -7.498 20.008 1.00 98.62 127 THR A N 1
ATOM 970 C CA . THR A 1 127 ? -5.093 -6.916 18.856 1.00 98.62 127 THR A CA 1
ATOM 971 C C . THR A 1 127 ? -4.255 -5.842 18.162 1.00 98.62 127 THR A C 1
ATOM 973 O O . THR A 1 127 ? -4.119 -5.865 16.941 1.00 98.62 127 THR A O 1
ATOM 976 N N . LEU A 1 128 ? -3.631 -4.934 18.923 1.00 98.75 128 LEU A N 1
ATOM 977 C CA . LEU A 1 128 ? -2.794 -3.873 18.355 1.00 98.75 128 LEU A CA 1
ATOM 978 C C . LEU A 1 128 ? -1.536 -4.413 17.669 1.00 98.75 128 LEU A C 1
ATOM 980 O O . LEU A 1 128 ? -1.170 -3.910 16.609 1.00 98.75 128 LEU A O 1
ATOM 984 N N . VAL A 1 129 ? -0.895 -5.447 18.228 1.00 98.81 129 VAL A N 1
ATOM 985 C CA . VAL A 1 129 ? 0.234 -6.121 17.564 1.00 98.81 129 VAL A CA 1
ATOM 986 C C . VAL A 1 129 ? -0.222 -6.683 16.219 1.00 98.81 129 VAL A C 1
ATOM 988 O O . VAL A 1 129 ? 0.364 -6.345 15.191 1.00 98.81 129 VAL A O 1
ATOM 991 N N . ALA A 1 130 ? -1.324 -7.434 16.200 1.00 98.81 130 ALA A N 1
ATOM 992 C CA . ALA A 1 130 ? -1.838 -8.044 14.980 1.00 98.81 130 ALA A CA 1
ATOM 993 C C . ALA A 1 130 ? -2.247 -7.009 13.909 1.00 98.81 130 ALA A C 1
ATOM 995 O O . ALA A 1 130 ? -1.997 -7.233 12.723 1.00 98.81 130 ALA A O 1
ATOM 996 N N . ILE A 1 131 ? -2.850 -5.879 14.307 1.00 98.88 131 ILE A N 1
ATOM 997 C CA . ILE A 1 131 ? -3.160 -4.754 13.405 1.00 98.88 131 ILE A CA 1
ATOM 998 C C . ILE A 1 131 ? -1.871 -4.163 12.833 1.00 98.88 131 ILE A C 1
ATOM 1000 O O . ILE A 1 131 ? -1.762 -3.980 11.620 1.00 98.88 131 ILE A O 1
ATOM 1004 N N . SER A 1 132 ? -0.884 -3.886 13.690 1.00 98.81 132 SER A N 1
ATOM 1005 C CA . SER A 1 132 ? 0.370 -3.251 13.273 1.00 98.81 132 SER A CA 1
ATOM 1006 C C . SER A 1 132 ? 1.158 -4.112 12.283 1.00 98.81 132 SER A C 1
ATOM 1008 O O . SER A 1 132 ? 1.689 -3.589 11.305 1.00 98.81 132 SER A O 1
ATOM 1010 N N . GLU A 1 133 ? 1.160 -5.433 12.474 1.00 98.88 133 GLU A N 1
ATOM 1011 C CA . GLU A 1 133 ? 1.765 -6.384 11.543 1.00 98.88 133 GLU A CA 1
ATOM 1012 C C . GLU A 1 133 ? 1.058 -6.357 10.185 1.00 98.88 133 GLU A C 1
ATOM 1014 O O . GLU A 1 133 ? 1.715 -6.221 9.153 1.00 98.88 133 GLU A O 1
ATOM 1019 N N . THR A 1 134 ? -0.278 -6.416 10.156 1.00 98.88 134 THR A N 1
ATOM 1020 C CA . THR A 1 134 ? -1.028 -6.344 8.892 1.00 98.88 134 THR A CA 1
ATOM 1021 C C . THR A 1 134 ? -0.818 -5.002 8.187 1.00 98.88 134 THR A C 1
ATOM 1023 O O . THR A 1 134 ? -0.639 -4.979 6.971 1.00 98.88 134 THR A O 1
ATOM 1026 N N . GLN A 1 135 ? -0.795 -3.883 8.917 1.00 98.81 135 GLN A N 1
ATOM 1027 C CA . GLN A 1 135 ? -0.521 -2.561 8.344 1.00 98.81 135 GLN A CA 1
ATOM 1028 C C . GLN A 1 135 ? 0.892 -2.475 7.752 1.00 98.81 135 GLN A C 1
ATOM 1030 O O . GLN A 1 135 ? 1.067 -1.933 6.656 1.00 98.81 135 GLN A O 1
ATOM 1035 N N . ALA A 1 136 ? 1.891 -3.024 8.450 1.00 98.88 136 ALA A N 1
ATOM 1036 C CA . ALA A 1 136 ? 3.264 -3.084 7.963 1.00 98.88 136 ALA A CA 1
ATOM 1037 C C . ALA A 1 136 ? 3.353 -3.902 6.669 1.00 98.88 136 ALA A C 1
ATOM 1039 O O . ALA A 1 136 ? 3.865 -3.392 5.673 1.00 98.88 136 ALA A O 1
ATOM 1040 N N . LEU A 1 137 ? 2.772 -5.105 6.651 1.00 98.88 137 LEU A N 1
ATOM 1041 C CA . LEU A 1 137 ? 2.730 -5.972 5.470 1.00 98.88 137 LEU A CA 1
ATOM 1042 C C . LEU A 1 137 ? 1.972 -5.327 4.306 1.00 98.88 137 LEU A C 1
ATOM 1044 O O . LEU A 1 137 ? 2.401 -5.415 3.158 1.00 98.88 137 LEU A O 1
ATOM 1048 N N . LEU A 1 138 ? 0.859 -4.637 4.576 1.00 98.81 138 LEU A N 1
ATOM 1049 C CA . LEU A 1 138 ? 0.092 -3.959 3.533 1.00 98.81 138 LEU A CA 1
ATOM 1050 C C . LEU A 1 138 ? 0.935 -2.857 2.884 1.00 98.81 138 LEU A C 1
ATOM 1052 O O . LEU A 1 138 ? 1.024 -2.786 1.657 1.00 98.81 138 LEU A O 1
ATOM 1056 N N . ARG A 1 139 ? 1.621 -2.037 3.687 1.00 98.75 139 ARG A N 1
ATOM 1057 C CA . ARG A 1 139 ? 2.535 -1.012 3.169 1.00 98.75 139 ARG A CA 1
ATOM 1058 C C . ARG A 1 139 ? 3.733 -1.620 2.439 1.00 98.75 139 ARG A C 1
ATOM 1060 O O . ARG A 1 139 ? 4.125 -1.110 1.389 1.00 98.75 139 ARG A O 1
ATOM 1067 N N . GLU A 1 140 ? 4.297 -2.698 2.973 1.00 98.75 140 GLU A N 1
ATOM 1068 C CA . GLU A 1 140 ? 5.388 -3.440 2.346 1.00 98.75 140 GLU A CA 1
ATOM 1069 C C . GLU A 1 140 ? 4.976 -3.964 0.972 1.00 98.75 140 GLU A C 1
ATOM 1071 O O . GLU A 1 140 ? 5.731 -3.778 0.021 1.00 98.75 140 GLU A O 1
ATOM 1076 N N . SER A 1 141 ? 3.776 -4.543 0.838 1.00 98.25 141 SER A N 1
ATOM 1077 C CA . SER A 1 141 ? 3.274 -5.043 -0.443 1.00 98.25 141 SER A CA 1
ATOM 1078 C C . SER A 1 141 ? 3.336 -3.940 -1.503 1.00 98.25 141 SER A C 1
ATOM 1080 O O . SER A 1 141 ? 3.987 -4.096 -2.531 1.00 98.25 141 SER A O 1
ATOM 1082 N N . HIS A 1 142 ? 2.822 -2.749 -1.210 1.00 98.38 142 HIS A N 1
ATOM 1083 C CA . HIS A 1 142 ? 2.902 -1.630 -2.140 1.00 98.38 142 HIS A CA 1
ATOM 1084 C C . HIS A 1 142 ? 4.350 -1.229 -2.467 1.00 98.38 142 HIS A C 1
ATOM 1086 O O . HIS A 1 142 ? 4.701 -1.091 -3.636 1.00 98.38 142 HIS A O 1
ATOM 1092 N N . LEU A 1 143 ? 5.230 -1.098 -1.474 1.00 98.75 143 LEU A N 1
ATOM 1093 C CA . LEU A 1 143 ? 6.611 -0.659 -1.708 1.00 98.75 143 LEU A CA 1
ATOM 1094 C C . LEU A 1 143 ? 7.466 -1.702 -2.449 1.00 98.75 143 LEU A C 1
ATOM 1096 O O . LEU A 1 143 ? 8.221 -1.350 -3.359 1.00 98.75 143 LEU A O 1
ATOM 1100 N N . LYS A 1 144 ? 7.343 -2.989 -2.117 1.00 98.56 144 LYS A N 1
ATOM 1101 C CA . LYS A 1 144 ? 8.163 -4.049 -2.722 1.00 98.56 144 LYS A CA 1
ATOM 1102 C C . LYS A 1 144 ? 7.828 -4.269 -4.198 1.00 98.56 144 LYS A C 1
ATOM 1104 O O . LYS A 1 144 ? 8.723 -4.574 -4.991 1.00 98.56 144 LYS A O 1
ATOM 1109 N N 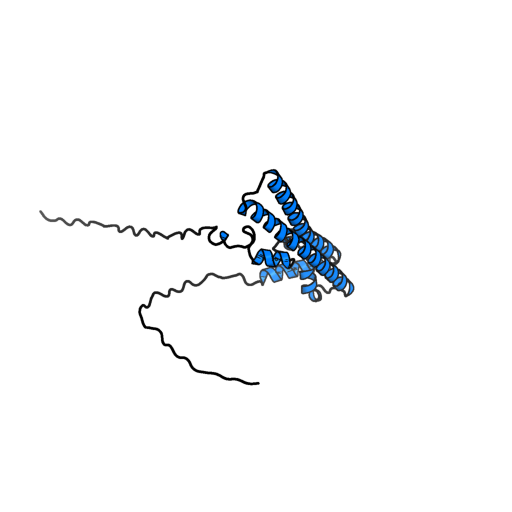. TYR A 1 145 ? 6.573 -4.063 -4.605 1.00 98.75 145 TYR A N 1
ATOM 1110 C CA . TYR A 1 145 ? 6.202 -4.147 -6.020 1.00 98.75 145 TYR A CA 1
ATOM 1111 C C . TYR A 1 145 ? 6.664 -2.924 -6.820 1.00 98.75 145 TYR A C 1
ATOM 1113 O O . TYR A 1 145 ? 6.961 -3.078 -8.005 1.00 98.75 145 TYR A O 1
ATOM 1121 N N . HIS A 1 146 ? 6.852 -1.754 -6.197 1.00 98.56 146 HIS A N 1
ATOM 1122 C CA . HIS A 1 146 ? 7.583 -0.650 -6.834 1.00 98.56 146 HIS A CA 1
ATOM 1123 C C . HIS A 1 146 ? 9.060 -1.010 -7.057 1.00 98.56 146 HIS A C 1
ATOM 1125 O O . HIS A 1 146 ? 9.577 -0.818 -8.158 1.00 98.56 146 HIS A O 1
ATOM 1131 N N . LEU A 1 147 ? 9.741 -1.598 -6.065 1.00 98.62 147 LEU A N 1
ATOM 1132 C CA . LEU A 1 147 ? 11.128 -2.066 -6.232 1.00 98.62 147 LEU A CA 1
ATOM 1133 C C . LEU A 1 147 ? 11.245 -3.103 -7.359 1.00 98.62 147 LEU A C 1
ATOM 1135 O O . LEU A 1 147 ? 12.092 -2.977 -8.242 1.00 98.62 147 LEU A O 1
ATOM 1139 N N . SER A 1 148 ? 10.346 -4.088 -7.365 1.00 98.75 148 SER A N 1
ATOM 1140 C CA . SER A 1 148 ? 10.329 -5.156 -8.369 1.00 98.75 148 SER A CA 1
ATOM 1141 C C . SER A 1 148 ? 10.043 -4.614 -9.769 1.00 98.75 148 SER A C 1
ATOM 1143 O O . SER A 1 148 ? 10.733 -4.972 -10.716 1.00 98.75 148 SER A O 1
ATOM 1145 N N . THR A 1 149 ? 9.082 -3.696 -9.903 1.00 98.75 149 THR A N 1
ATOM 1146 C CA . THR A 1 149 ? 8.765 -3.048 -11.187 1.00 98.75 149 THR A CA 1
ATOM 1147 C C . THR A 1 149 ? 9.939 -2.209 -11.684 1.00 98.75 149 THR A C 1
ATOM 1149 O O . THR A 1 149 ? 10.277 -2.257 -12.864 1.00 98.75 149 THR A O 1
ATOM 1152 N N . THR A 1 150 ? 10.625 -1.498 -10.784 1.00 98.31 150 THR A N 1
ATOM 1153 C CA . THR A 1 150 ? 11.844 -0.747 -11.118 1.00 98.31 150 THR A CA 1
ATOM 1154 C C . THR A 1 150 ? 12.915 -1.659 -11.723 1.00 98.31 150 THR A C 1
ATOM 1156 O O . THR A 1 150 ? 13.633 -1.241 -12.625 1.00 98.31 150 THR A O 1
ATOM 1159 N N . ALA A 1 151 ? 13.039 -2.904 -11.263 1.00 98.44 151 ALA A N 1
ATOM 1160 C CA . ALA A 1 151 ? 14.029 -3.845 -11.784 1.00 98.44 151 ALA A CA 1
ATOM 1161 C C . ALA A 1 151 ? 13.715 -4.364 -13.204 1.00 98.44 151 ALA A C 1
ATOM 1163 O O . ALA A 1 151 ? 14.630 -4.823 -13.880 1.00 98.44 151 ALA A O 1
ATOM 1164 N N . VAL A 1 152 ? 12.461 -4.269 -13.666 1.00 98.69 152 VAL A N 1
ATOM 1165 C CA . VAL A 1 152 ? 12.041 -4.697 -15.018 1.00 98.69 152 VAL A CA 1
ATOM 1166 C C . VAL A 1 152 ? 12.438 -3.689 -16.098 1.00 98.69 152 VAL A C 1
ATOM 1168 O O . VAL A 1 152 ? 12.665 -4.060 -17.251 1.00 98.69 152 VAL A O 1
ATOM 1171 N N . LEU A 1 153 ? 12.497 -2.407 -15.736 1.00 98.50 153 LEU A N 1
ATOM 1172 C CA . LEU A 1 153 ? 12.772 -1.327 -16.677 1.00 98.50 153 LEU A CA 1
ATOM 1173 C C . LEU A 1 153 ? 14.274 -1.126 -16.880 1.00 98.50 153 LEU A C 1
ATOM 1175 O O . LEU A 1 153 ? 15.069 -1.239 -15.938 1.00 98.50 153 LEU A O 1
ATOM 1179 N N . ASP A 1 154 ? 14.657 -0.741 -18.092 1.00 98.25 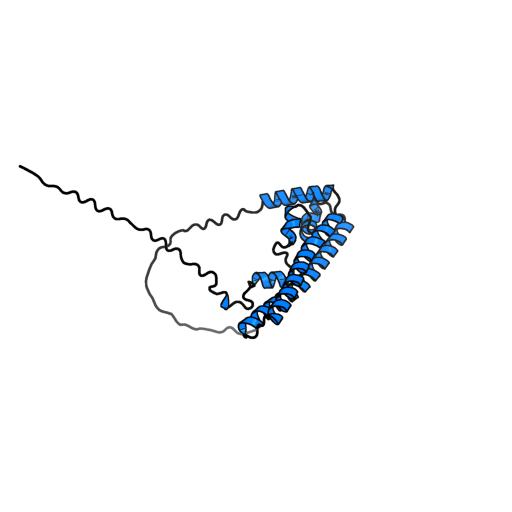154 ASP A N 1
ATOM 1180 C CA . ASP A 1 154 ? 16.011 -0.271 -18.373 1.00 98.25 154 ASP A CA 1
ATOM 1181 C C . ASP A 1 154 ? 16.219 1.189 -17.890 1.00 98.25 154 ASP A C 1
ATOM 1183 O O . ASP A 1 154 ? 15.262 1.870 -17.496 1.00 98.25 154 ASP A O 1
ATOM 1187 N N . PRO A 1 155 ? 17.468 1.698 -17.856 1.00 97.50 155 PRO A N 1
ATOM 1188 C CA . PRO A 1 155 ? 17.744 3.064 -17.408 1.00 97.50 155 PRO A CA 1
ATOM 1189 C C . PRO A 1 155 ? 17.014 4.157 -18.204 1.00 97.50 155 PRO A C 1
ATOM 1191 O O . PRO A 1 155 ? 16.559 5.134 -17.609 1.00 97.50 155 PRO A O 1
ATOM 1194 N N . SER A 1 156 ? 16.862 3.990 -19.521 1.00 97.38 156 SER A N 1
ATOM 1195 C CA . SER A 1 156 ? 16.188 4.967 -20.384 1.00 97.38 156 SER A CA 1
ATOM 1196 C C . SER A 1 156 ? 14.684 5.016 -20.107 1.00 97.38 156 SER A C 1
ATOM 1198 O O . SER A 1 156 ? 14.108 6.097 -19.976 1.00 97.38 156 SER A O 1
ATOM 1200 N N . GLN A 1 157 ? 14.060 3.858 -19.878 1.00 98.25 157 GLN A N 1
ATOM 1201 C CA . GLN A 1 157 ? 12.654 3.751 -19.496 1.00 98.25 157 GLN A CA 1
ATOM 1202 C C . GLN A 1 157 ? 12.383 4.361 -18.117 1.00 98.25 157 GLN A C 1
ATOM 1204 O O . GLN A 1 157 ? 11.368 5.032 -17.931 1.00 98.25 157 GLN A O 1
ATOM 1209 N N . LYS A 1 158 ? 13.293 4.193 -17.147 1.00 97.12 158 LYS A N 1
ATOM 1210 C CA . LYS A 1 158 ? 13.182 4.842 -15.822 1.00 97.12 158 LYS A CA 1
ATOM 1211 C C . LYS A 1 158 ? 13.245 6.358 -15.930 1.00 97.12 158 LYS A C 1
ATOM 1213 O O . LYS A 1 158 ? 12.436 7.048 -15.310 1.00 97.12 158 LYS A O 1
ATOM 1218 N N . GLN A 1 159 ? 14.178 6.872 -16.730 1.00 95.12 159 GLN A N 1
ATOM 1219 C CA . GLN A 1 159 ? 14.286 8.305 -16.978 1.00 95.12 159 GLN A CA 1
ATOM 1220 C C . GLN A 1 159 ? 13.013 8.840 -17.643 1.00 95.12 159 GLN A C 1
ATOM 1222 O O . GLN A 1 159 ? 12.424 9.805 -17.153 1.00 95.12 159 GLN A O 1
ATOM 1227 N N . ARG A 1 160 ? 12.524 8.157 -18.686 1.00 95.94 160 ARG A N 1
ATOM 1228 C CA . ARG A 1 160 ? 11.273 8.520 -19.356 1.00 95.94 160 ARG A CA 1
ATOM 1229 C C . ARG A 1 160 ? 10.099 8.516 -18.383 1.00 95.94 160 ARG A C 1
ATOM 1231 O O . ARG A 1 160 ? 9.346 9.482 -18.333 1.00 95.94 160 ARG A O 1
ATOM 1238 N N . TYR A 1 161 ? 9.960 7.479 -17.560 1.00 95.81 161 TYR A N 1
ATOM 1239 C CA . TYR A 1 161 ? 8.920 7.406 -16.534 1.00 95.81 161 TYR A CA 1
ATOM 1240 C C . TYR A 1 161 ? 8.943 8.625 -15.599 1.00 95.81 161 TYR A C 1
ATOM 1242 O O . TYR A 1 161 ? 7.894 9.229 -15.364 1.00 95.81 161 TYR A O 1
ATOM 1250 N N . ALA A 1 162 ? 10.120 9.025 -15.106 1.00 92.00 162 ALA A N 1
ATOM 1251 C CA . ALA A 1 162 ? 10.256 10.188 -14.231 1.00 92.00 162 ALA A CA 1
ATOM 1252 C C . ALA A 1 162 ? 9.767 11.483 -14.912 1.00 92.00 162 ALA A C 1
ATOM 1254 O O . ALA A 1 162 ? 8.974 12.224 -14.329 1.00 92.00 162 ALA A O 1
ATOM 1255 N N . GLU A 1 163 ? 10.149 11.719 -16.170 1.00 91.81 163 GLU A N 1
ATOM 1256 C CA . GLU A 1 163 ? 9.692 12.873 -16.963 1.00 91.81 163 GLU A CA 1
ATOM 1257 C C . GLU A 1 163 ? 8.168 12.879 -17.162 1.00 91.81 163 GLU A C 1
ATOM 1259 O O . GLU A 1 163 ? 7.503 13.913 -17.028 1.00 91.81 163 GLU A O 1
ATOM 1264 N N . LEU A 1 164 ? 7.598 11.709 -17.465 1.00 91.38 164 LEU A N 1
ATOM 1265 C CA . LEU A 1 164 ? 6.165 11.541 -17.690 1.00 91.38 164 LEU A CA 1
ATOM 1266 C C . LEU A 1 164 ? 5.354 11.805 -16.419 1.00 91.38 164 LEU A C 1
ATOM 1268 O O . LEU A 1 164 ? 4.289 12.421 -16.485 1.00 91.38 164 LEU A O 1
ATOM 1272 N N . ARG A 1 165 ? 5.866 11.392 -15.257 1.00 87.25 165 ARG A N 1
ATOM 1273 C CA . ARG A 1 165 ? 5.210 11.622 -13.964 1.00 87.25 165 ARG A CA 1
ATOM 1274 C C . ARG A 1 165 ? 5.290 13.074 -13.512 1.00 87.25 165 ARG A C 1
ATOM 1276 O O . ARG A 1 165 ? 4.289 13.587 -13.018 1.00 87.25 165 ARG A O 1
ATOM 1283 N N . VAL A 1 166 ? 6.413 13.756 -13.743 1.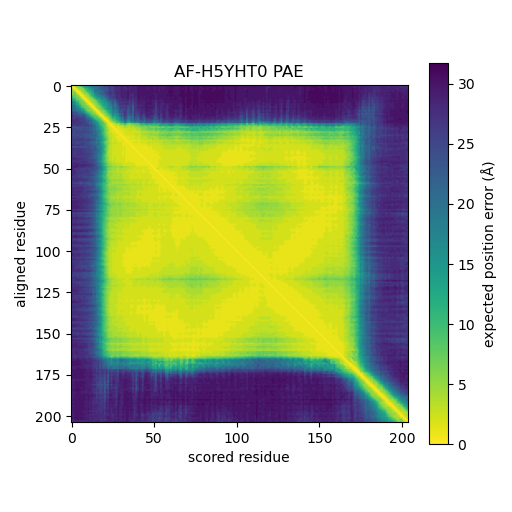00 78.38 166 VAL A N 1
ATOM 1284 C CA . VAL A 1 166 ? 6.515 15.206 -13.501 1.00 78.38 166 VAL A CA 1
ATOM 1285 C C . VAL A 1 166 ? 5.537 15.965 -14.400 1.00 78.38 166 VAL A C 1
ATOM 1287 O O . VAL A 1 166 ? 4.790 16.811 -13.917 1.00 78.38 166 VAL A O 1
ATOM 1290 N N . THR A 1 167 ? 5.464 15.618 -15.686 1.00 70.88 167 THR A N 1
ATOM 1291 C CA . THR A 1 167 ? 4.544 16.270 -16.633 1.00 70.88 167 THR A CA 1
ATOM 1292 C C . THR A 1 167 ? 3.078 16.048 -16.244 1.00 70.88 167 THR A C 1
ATOM 1294 O O . THR A 1 167 ? 2.315 17.009 -16.165 1.00 70.88 167 THR A O 1
ATOM 1297 N N . ASN A 1 168 ? 2.684 14.812 -15.912 1.00 69.19 168 ASN A N 1
ATOM 1298 C CA . ASN A 1 168 ? 1.320 14.517 -15.457 1.00 69.19 168 ASN A CA 1
ATOM 1299 C C . ASN A 1 168 ? 0.973 15.244 -14.145 1.00 69.19 168 ASN A C 1
ATOM 1301 O O . ASN A 1 168 ? -0.154 15.711 -13.999 1.00 69.19 168 ASN A O 1
ATOM 1305 N N . ALA A 1 169 ? 1.920 15.387 -13.211 1.00 66.25 169 ALA A N 1
ATOM 1306 C CA . ALA A 1 169 ? 1.700 16.146 -11.977 1.00 66.25 169 ALA A CA 1
ATOM 1307 C C . ALA A 1 169 ? 1.497 17.651 -12.234 1.00 66.25 169 ALA A C 1
ATOM 1309 O O . ALA A 1 169 ? 0.713 18.293 -11.538 1.00 66.25 169 ALA A O 1
ATOM 1310 N N . LEU A 1 170 ? 2.165 18.214 -13.245 1.00 59.53 170 LEU A N 1
ATOM 1311 C CA . LEU A 1 170 ? 2.016 19.620 -13.639 1.00 59.53 170 LEU A CA 1
ATOM 1312 C C . LEU A 1 170 ? 0.736 19.889 -14.447 1.00 59.53 170 LEU A C 1
ATOM 1314 O O . LEU A 1 170 ? 0.232 21.011 -14.425 1.00 59.53 170 LEU A O 1
ATOM 1318 N N . MET A 1 171 ? 0.218 18.879 -15.153 1.00 57.16 171 MET A N 1
ATOM 1319 C CA . MET A 1 171 ? -1.001 18.968 -15.969 1.00 57.16 171 MET A CA 1
ATOM 1320 C C . MET A 1 171 ? -2.283 18.574 -15.220 1.00 57.16 171 MET A C 1
ATOM 1322 O O . MET A 1 171 ? -3.375 18.833 -15.726 1.00 57.16 171 MET A O 1
ATOM 1326 N N . ALA A 1 172 ? -2.182 17.962 -14.035 1.00 51.12 172 ALA A N 1
ATOM 1327 C CA . ALA A 1 172 ? -3.346 17.679 -13.203 1.00 51.12 172 ALA A CA 1
ATOM 1328 C C . ALA A 1 172 ? -4.057 18.999 -12.843 1.00 51.12 172 ALA A C 1
ATOM 1330 O O . ALA A 1 172 ? -3.385 19.951 -12.424 1.00 51.12 172 ALA A O 1
ATOM 1331 N N . PRO A 1 173 ? -5.392 19.100 -13.007 1.00 45.25 173 PRO A N 1
ATOM 1332 C CA . PRO A 1 173 ? -6.116 20.311 -12.654 1.00 45.25 173 PRO A CA 1
ATOM 1333 C C . PRO A 1 173 ? -5.840 20.625 -11.185 1.00 45.25 173 PRO A C 1
ATOM 1335 O O . PRO A 1 173 ? -6.161 19.836 -10.298 1.00 45.25 173 PRO A O 1
ATOM 1338 N N . LYS A 1 174 ? -5.215 21.780 -10.927 1.00 45.94 174 LYS A N 1
ATOM 1339 C CA . LYS A 1 174 ? -5.149 22.326 -9.574 1.00 45.94 174 LYS A CA 1
ATOM 1340 C C . LYS A 1 174 ? -6.589 22.536 -9.151 1.00 45.94 174 LYS A C 1
ATOM 1342 O O . LYS A 1 174 ? -7.276 23.360 -9.754 1.00 45.94 174 LYS A O 1
ATOM 1347 N N . ASP A 1 175 ? -7.034 21.771 -8.167 1.00 45.44 175 ASP A N 1
ATOM 1348 C CA . ASP A 1 175 ? -8.338 21.937 -7.550 1.00 45.44 175 ASP A CA 1
ATOM 1349 C C . ASP A 1 175 ? -8.477 23.410 -7.127 1.00 45.44 175 ASP A C 1
ATOM 1351 O O . ASP A 1 175 ? -7.880 23.876 -6.158 1.00 45.44 175 ASP A O 1
ATOM 1355 N N . THR A 1 176 ? -9.183 24.192 -7.943 1.00 46.91 176 THR A N 1
ATOM 1356 C CA . THR A 1 176 ? -9.533 25.592 -7.685 1.00 46.91 176 THR A CA 1
ATOM 1357 C C . THR A 1 176 ? -10.970 25.611 -7.204 1.00 46.91 176 THR A C 1
ATOM 1359 O O . THR A 1 176 ? -11.827 26.337 -7.694 1.00 46.91 176 THR A O 1
ATOM 1362 N N . SER A 1 177 ? -11.249 24.793 -6.198 1.00 40.38 177 SER A N 1
ATOM 1363 C CA . SER A 1 177 ? -12.474 24.848 -5.418 1.00 40.38 177 SER A CA 1
ATOM 1364 C C . SER A 1 177 ? -12.385 25.984 -4.383 1.00 40.38 177 SER A C 1
ATOM 1366 O O . SER A 1 177 ? -12.637 25.818 -3.194 1.00 40.38 177 SER A O 1
ATOM 1368 N N .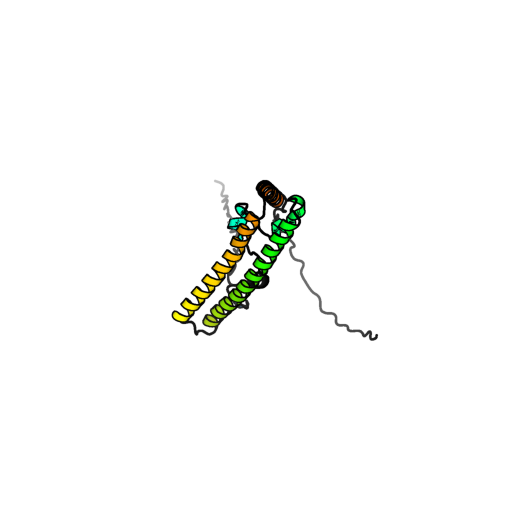 THR A 1 178 ? -12.105 27.208 -4.849 1.00 39.62 178 THR A N 1
ATOM 1369 C CA . THR A 1 178 ? -12.642 28.413 -4.209 1.00 39.62 178 THR A CA 1
ATOM 1370 C C . THR A 1 178 ? -14.114 28.493 -4.587 1.00 39.62 178 THR A C 1
ATOM 1372 O O . THR A 1 178 ? -14.521 29.125 -5.561 1.00 39.62 178 THR A O 1
ATOM 1375 N N . VAL A 1 179 ? -14.930 27.795 -3.798 1.00 39.59 179 VAL A N 1
ATOM 1376 C CA . VAL A 1 179 ? -16.386 27.901 -3.813 1.00 39.59 179 VAL A CA 1
ATOM 1377 C C . VAL A 1 179 ? -16.767 29.379 -3.803 1.00 39.59 179 VAL A C 1
ATOM 1379 O O . VAL A 1 179 ? -16.586 30.098 -2.817 1.00 39.59 179 VAL A O 1
ATOM 1382 N N . THR A 1 180 ? -17.318 29.824 -4.928 1.00 36.62 180 THR A N 1
ATOM 1383 C CA . THR A 1 180 ? -18.057 31.075 -5.037 1.00 36.62 180 THR A CA 1
ATOM 1384 C C . THR A 1 180 ? -19.221 30.995 -4.052 1.00 36.62 180 THR A C 1
ATOM 1386 O O . THR A 1 180 ? -20.257 30.403 -4.345 1.00 36.62 180 THR A O 1
ATOM 1389 N N . LYS A 1 181 ? -19.066 31.594 -2.866 1.00 40.47 181 LYS A N 1
ATOM 1390 C CA . LYS A 1 181 ? -20.193 31.952 -1.998 1.00 40.47 181 LYS A CA 1
ATOM 1391 C C . LYS A 1 181 ? -20.996 33.044 -2.706 1.00 40.47 181 LYS A C 1
ATOM 1393 O O . LYS A 1 181 ? -20.843 34.229 -2.422 1.00 40.47 181 LYS A O 1
ATOM 1398 N N . ARG A 1 182 ? -21.842 32.659 -3.664 1.00 37.91 182 ARG A N 1
ATOM 1399 C CA . ARG A 1 182 ? -22.905 33.537 -4.155 1.00 37.91 182 ARG A CA 1
ATOM 1400 C C . ARG A 1 182 ? -24.084 33.408 -3.207 1.00 37.91 182 ARG A C 1
ATOM 1402 O O . ARG A 1 182 ? -24.780 32.402 -3.184 1.00 37.91 182 ARG A O 1
ATOM 1409 N N . ASN A 1 183 ? -24.255 34.460 -2.417 1.00 37.53 183 ASN A N 1
ATOM 1410 C CA . ASN A 1 183 ? -25.441 34.760 -1.634 1.00 37.53 183 ASN A CA 1
ATOM 1411 C C . ASN A 1 183 ? -26.733 34.423 -2.397 1.00 37.53 183 ASN A C 1
ATOM 1413 O O . ASN A 1 183 ? -27.000 35.002 -3.452 1.00 37.53 183 ASN A O 1
ATOM 1417 N N . HIS A 1 184 ? -27.581 33.591 -1.802 1.00 35.41 184 HIS A N 1
ATOM 1418 C CA . HIS A 1 184 ? -29.025 33.704 -1.969 1.00 35.41 184 HIS A CA 1
ATOM 1419 C C . HIS A 1 184 ? -29.645 33.871 -0.586 1.00 35.41 184 HIS A C 1
ATOM 1421 O O . HIS A 1 184 ? -29.708 32.944 0.215 1.00 35.41 184 HIS A O 1
ATOM 1427 N N . ARG A 1 185 ? -30.021 35.121 -0.301 1.00 39.66 185 ARG A N 1
ATOM 1428 C CA . ARG A 1 185 ? -30.911 35.483 0.797 1.00 39.66 185 ARG A CA 1
ATOM 1429 C C . ARG A 1 185 ? -32.339 35.119 0.389 1.00 39.66 185 ARG A C 1
ATOM 1431 O O . ARG A 1 185 ? -32.740 35.434 -0.724 1.00 39.66 185 ARG A O 1
ATOM 1438 N N . ASN A 1 186 ? -33.036 34.483 1.326 1.00 35.69 186 ASN A N 1
ATOM 1439 C CA . ASN A 1 186 ? -34.479 34.390 1.552 1.00 35.69 186 ASN A CA 1
ATOM 1440 C C . ASN A 1 186 ? -35.429 34.931 0.471 1.00 35.69 186 ASN A C 1
ATOM 1442 O O . ASN A 1 186 ? -35.475 36.133 0.219 1.00 35.69 186 ASN A O 1
ATOM 1446 N N . ALA A 1 187 ? -36.345 34.062 0.044 1.00 36.09 187 ALA A N 1
ATOM 1447 C CA . ALA A 1 187 ? -37.750 34.427 -0.072 1.00 36.09 187 ALA A CA 1
ATOM 1448 C C . ALA A 1 187 ? -38.593 33.368 0.653 1.00 36.09 187 ALA A C 1
ATOM 1450 O O . ALA A 1 187 ? -38.352 32.167 0.553 1.00 36.09 187 ALA A O 1
ATOM 1451 N N . ASP A 1 188 ? -39.505 33.891 1.452 1.00 37.47 188 ASP A N 1
ATOM 1452 C CA . ASP A 1 188 ? -40.365 33.270 2.444 1.00 37.47 188 ASP A CA 1
ATOM 1453 C C . ASP A 1 188 ? -41.685 32.764 1.822 1.00 37.47 188 ASP A C 1
ATOM 1455 O O . ASP A 1 188 ? -42.115 33.248 0.777 1.00 37.47 188 ASP A O 1
ATOM 1459 N N . SER A 1 189 ? -42.350 31.876 2.566 1.00 36.78 189 SER A N 1
ATOM 1460 C CA . SER A 1 189 ? -43.808 31.752 2.689 1.00 36.78 189 SER A CA 1
ATOM 1461 C C . SER A 1 189 ? -44.636 30.945 1.668 1.00 36.78 189 SER A C 1
ATOM 1463 O O . SER A 1 189 ? -45.000 31.401 0.590 1.00 36.78 189 SER A O 1
ATOM 1465 N N . THR A 1 190 ? -45.125 29.802 2.176 1.00 38.38 190 THR A N 1
ATOM 1466 C CA . THR A 1 190 ? -46.485 29.230 2.015 1.00 38.38 190 THR A CA 1
ATOM 1467 C C . THR A 1 190 ? -46.940 28.676 0.653 1.00 38.38 190 THR A C 1
ATOM 1469 O O . THR A 1 190 ? -47.067 29.411 -0.312 1.00 38.38 190 THR A O 1
ATOM 1472 N N . MET A 1 191 ? -47.335 27.386 0.616 1.00 32.50 191 MET A N 1
ATOM 1473 C CA . MET A 1 191 ? -48.732 26.920 0.417 1.00 32.50 191 MET A CA 1
ATOM 1474 C C . MET A 1 191 ? -48.808 25.398 0.101 1.00 32.50 191 MET A C 1
ATOM 1476 O O . MET A 1 191 ? -48.298 24.947 -0.911 1.00 32.50 191 MET A O 1
ATOM 1480 N N . ARG A 1 192 ? -49.460 24.654 1.017 1.00 37.34 192 ARG A N 1
ATOM 1481 C CA . ARG A 1 192 ? -50.204 23.355 0.984 1.00 37.34 192 ARG A CA 1
ATOM 1482 C C . ARG A 1 192 ? -49.921 22.227 -0.053 1.00 37.34 192 ARG A C 1
ATOM 1484 O O . ARG A 1 192 ? -49.656 22.488 -1.218 1.00 37.34 192 ARG A O 1
ATOM 1491 N N . PRO A 1 193 ? -50.137 20.943 0.335 1.00 42.41 193 PRO A N 1
ATOM 1492 C CA . PRO A 1 193 ? -49.917 19.781 -0.528 1.00 42.41 193 PRO A CA 1
ATOM 1493 C C . PRO A 1 193 ? -51.114 19.509 -1.453 1.00 42.41 193 PRO A C 1
ATOM 1495 O O . PRO A 1 193 ? -52.269 19.690 -1.058 1.00 42.41 193 PRO A O 1
ATOM 1498 N N . ARG A 1 194 ? -50.847 19.004 -2.664 1.00 38.50 194 ARG A N 1
ATOM 1499 C CA . ARG A 1 194 ? -51.871 18.479 -3.577 1.00 38.50 194 ARG A CA 1
ATOM 1500 C C . ARG A 1 194 ? -51.708 16.965 -3.726 1.00 38.50 194 ARG A C 1
ATOM 1502 O O . ARG A 1 194 ? -50.664 16.484 -4.146 1.00 38.50 194 ARG A O 1
ATOM 1509 N N . ILE A 1 195 ? -52.767 16.251 -3.357 1.00 39.75 195 ILE A N 1
ATOM 1510 C CA . ILE A 1 195 ? -52.991 14.817 -3.561 1.00 39.75 195 ILE A CA 1
ATOM 1511 C C . ILE A 1 195 ? -53.656 14.617 -4.936 1.00 39.75 195 ILE A C 1
ATOM 1513 O O . ILE A 1 195 ? -54.635 15.300 -5.232 1.00 39.75 195 ILE A O 1
ATOM 1517 N N . SER A 1 196 ? -53.147 13.679 -5.742 1.00 35.00 196 SER A N 1
ATOM 1518 C CA . SER A 1 196 ? -53.843 12.852 -6.764 1.00 35.00 196 SER A CA 1
ATOM 1519 C C . SER A 1 196 ? -52.756 11.992 -7.433 1.00 35.00 196 SER A C 1
ATOM 1521 O O . SER A 1 196 ? -51.786 12.564 -7.912 1.00 35.00 196 SER A O 1
ATOM 1523 N N . ALA A 1 197 ? -52.683 10.664 -7.288 1.00 37.94 197 ALA A N 1
ATOM 1524 C CA . ALA A 1 197 ? -53.588 9.599 -7.751 1.00 37.94 197 ALA A CA 1
ATOM 1525 C C . ALA A 1 197 ? -53.749 9.535 -9.284 1.00 37.94 197 ALA A C 1
ATOM 1527 O O . ALA A 1 197 ? -53.826 10.582 -9.921 1.00 37.94 197 ALA A O 1
ATOM 1528 N N . VAL A 1 198 ? -53.905 8.296 -9.794 1.00 35.34 198 VAL A N 1
ATOM 1529 C CA . VAL A 1 198 ? -54.134 7.835 -11.193 1.00 35.34 198 VAL A CA 1
ATOM 1530 C C . VAL A 1 198 ? -52.821 7.471 -11.920 1.00 35.34 198 VAL A C 1
ATOM 1532 O O . VAL A 1 198 ? -51.904 8.278 -11.938 1.00 35.34 198 VAL A O 1
ATOM 1535 N N . SER A 1 199 ? -52.621 6.323 -12.577 1.00 34.69 199 SER A N 1
ATOM 1536 C CA . SER A 1 199 ? -53.321 5.038 -12.761 1.00 34.69 199 SER A CA 1
ATOM 1537 C C . SER A 1 199 ? -52.348 4.135 -13.549 1.00 34.69 199 SER A C 1
ATOM 1539 O O . SER A 1 199 ? -51.454 4.628 -14.236 1.00 34.69 199 SER A O 1
ATOM 1541 N N . GLU A 1 200 ? -52.511 2.831 -13.353 1.00 37.16 200 GLU A N 1
ATOM 1542 C CA . GLU A 1 200 ? -52.077 1.680 -14.155 1.00 37.16 200 GLU A CA 1
ATOM 1543 C C . GLU A 1 200 ? -51.508 1.932 -15.562 1.00 37.16 200 GLU A C 1
ATOM 1545 O O . GLU A 1 200 ? -52.120 2.601 -16.388 1.00 37.16 200 GLU A O 1
ATOM 1550 N N . TYR A 1 201 ? -50.434 1.203 -15.887 1.00 38.81 201 TYR A N 1
ATOM 1551 C CA . TYR A 1 201 ? -50.372 0.448 -17.140 1.00 38.81 201 TYR A CA 1
ATOM 1552 C C . TYR A 1 201 ? -49.694 -0.907 -16.897 1.00 38.81 201 TYR A C 1
ATOM 1554 O O . TYR A 1 201 ? -48.651 -1.003 -16.253 1.00 38.81 201 TYR A O 1
ATOM 1562 N N . LEU A 1 202 ? -50.363 -1.946 -17.388 1.00 39.50 202 LEU A N 1
ATOM 1563 C CA . LEU A 1 202 ? -50.081 -3.374 -17.272 1.00 39.50 202 LEU A CA 1
ATOM 1564 C C . LEU A 1 202 ? -49.692 -3.905 -18.665 1.00 39.50 202 LEU A C 1
ATOM 1566 O O . LEU A 1 202 ? -50.241 -3.422 -19.656 1.00 39.50 202 LEU A O 1
ATOM 1570 N N . SER A 1 203 ? -48.910 -4.993 -18.699 1.00 42.88 203 SER A N 1
ATOM 1571 C CA . SER A 1 203 ? -48.619 -5.889 -19.852 1.00 42.88 203 SER A CA 1
ATOM 1572 C C . SER A 1 203 ? -47.523 -5.382 -20.810 1.00 42.88 203 SER A C 1
ATOM 1574 O O . SER A 1 203 ? -47.547 -4.223 -21.200 1.00 42.88 203 SER A O 1
ATOM 1576 N N . VAL A 1 204 ? -46.522 -6.158 -21.245 1.00 48.88 204 VAL A N 1
ATOM 1577 C CA . VAL A 1 204 ? -46.312 -7.616 -21.395 1.00 48.88 204 VAL A CA 1
ATOM 1578 C C . VAL A 1 204 ? -44.857 -7.943 -21.054 1.00 48.88 204 VAL A C 1
ATOM 1580 O O . VAL A 1 204 ? -43.993 -7.095 -21.369 1.00 48.88 204 VAL A O 1
#

Foldseek 3Di:
DDDDDDDPPPDPPPPPPPPPVPPPVQPPLVVDLQSVDDPVLLVCQLQLHCPCLQVVCVVVLQDALVVCLVCVVVLVPDPVLVVQSVVLVVVLRVQSNVLSVVLVVLSSVVRVCVVVVPDDPVNVVVSVVSNVVSSVSNSCSRNVSSVVNSVSGDPVSSVSSVVVSVVVVVPPPPPPPPPPPDDDDDDDDDDDDDDDDDDDDDDD

Secondary structure (DSSP, 8-state):
------------------------TTTTGGGSSSTTS-HHHHHHHHTT--TTTTHHHHTTT---HHHHHHTTTTTT--HHHHHHHHHHHHHHHHHHHHHHHHHHHHHHHHHHHHHTT---HHHHHHHHHHHHHHHHHHHHHHHHHHHHHHHHS-HHHHHHHHHHHHHHHHHS--------------------------------

pLDDT: mean 81.83, std 23.82, range [32.5, 98.88]

Mean predicted aligned error: 13.42 Å

Solvent-accessible surface area (backbone atoms only — not comparable to full-atom values): 12511 Å² total; per-residue (Å²): 132,92,79,91,81,86,80,82,82,78,80,81,79,79,77,79,77,74,75,75,73,77,74,60,91,59,73,73,41,86,74,42,94,33,68,94,48,53,71,68,54,53,53,31,26,53,62,28,51,62,91,67,52,32,44,78,39,54,80,69,62,36,45,39,32,68,59,49,61,74,39,28,77,87,51,64,55,48,73,66,48,49,55,52,34,49,52,46,36,52,52,40,38,54,52,27,23,55,34,22,45,52,42,54,52,47,50,42,49,56,48,46,31,58,78,70,70,68,65,44,78,63,60,49,51,55,50,52,50,56,42,52,51,38,53,50,52,39,34,44,45,48,41,53,38,17,56,54,37,44,69,69,48,53,75,67,38,48,53,49,50,44,55,52,52,55,51,51,64,72,66,50,81,75,86,74,79,73,74,79,84,71,85,78,80,84,85,83,83,89,83,85,89,85,90,77,86,90,79,90,86,80,90,134

Radius of gyration: 29.61 Å; Cα contacts (8 Å, |Δi|>4): 135; chains: 1; bounding box: 72×94×54 Å